Protein AF-A0A182ERI8-F1 (afdb_monomer_lite)

Structure (mmCIF, N/CA/C/O backbone):
data_AF-A0A182ERI8-F1
#
_entry.id   AF-A0A182ERI8-F1
#
loop_
_atom_site.group_PDB
_atom_site.id
_atom_site.type_symbol
_atom_site.label_atom_id
_atom_site.label_alt_id
_atom_site.label_comp_id
_atom_site.label_asym_id
_atom_site.label_entity_id
_atom_site.label_seq_id
_atom_site.pdbx_PDB_ins_code
_atom_site.Cartn_x
_atom_site.Cartn_y
_atom_site.Cartn_z
_atom_site.occupancy
_atom_site.B_iso_or_equiv
_atom_site.auth_seq_id
_atom_site.auth_comp_id
_atom_site.auth_asym_id
_atom_site.auth_atom_id
_atom_site.pdbx_PDB_model_num
ATOM 1 N N . MET A 1 1 ? 20.200 0.767 -5.125 1.00 88.88 1 MET A N 1
ATOM 2 C CA . MET A 1 1 ? 19.623 2.009 -5.691 1.00 88.88 1 MET A CA 1
ATOM 3 C C . MET A 1 1 ? 20.243 2.332 -7.051 1.00 88.88 1 MET A C 1
ATOM 5 O O . MET A 1 1 ? 19.508 2.362 -8.030 1.00 88.88 1 MET A O 1
ATOM 9 N N . ASP A 1 2 ? 21.574 2.485 -7.133 1.00 92.12 2 ASP A N 1
ATOM 10 C CA . ASP A 1 2 ? 22.299 2.801 -8.382 1.00 92.12 2 ASP A CA 1
ATOM 11 C C . ASP A 1 2 ? 21.991 1.846 -9.555 1.00 92.12 2 ASP A C 1
ATOM 13 O O . ASP A 1 2 ? 21.685 2.297 -10.659 1.00 92.12 2 ASP A O 1
ATOM 17 N N . GLU A 1 3 ? 22.000 0.535 -9.300 1.00 94.50 3 GLU A N 1
ATOM 18 C CA . GLU A 1 3 ? 21.745 -0.505 -10.308 1.00 94.50 3 GLU A CA 1
ATOM 19 C C . GLU A 1 3 ? 20.349 -0.398 -10.947 1.00 94.50 3 GLU A C 1
ATOM 21 O O . GLU A 1 3 ? 20.200 -0.452 -12.173 1.00 94.50 3 GLU A O 1
ATOM 26 N N . HIS A 1 4 ? 19.306 -0.202 -10.135 1.00 95.62 4 HIS A N 1
ATOM 27 C CA . HIS A 1 4 ? 17.939 -0.076 -10.644 1.00 95.62 4 HIS A CA 1
ATOM 28 C C . HIS A 1 4 ? 17.743 1.232 -11.408 1.00 95.62 4 HIS A C 1
ATOM 30 O O . HIS A 1 4 ? 17.106 1.224 -12.461 1.00 95.62 4 HIS A O 1
ATOM 36 N N . LEU A 1 5 ? 18.361 2.330 -10.960 1.00 96.25 5 LEU A N 1
ATOM 37 C CA . LEU A 1 5 ? 18.382 3.571 -11.734 1.00 96.25 5 LEU A CA 1
ATOM 38 C C . LEU A 1 5 ? 19.096 3.374 -13.077 1.00 96.25 5 LEU A C 1
ATOM 40 O O . LEU A 1 5 ? 18.572 3.815 -14.096 1.00 96.25 5 LEU A O 1
ATOM 44 N N . GLN A 1 6 ? 20.220 2.647 -13.129 1.00 96.75 6 GLN A N 1
ATOM 45 C CA . GLN A 1 6 ? 20.885 2.326 -14.401 1.00 96.75 6 GLN A CA 1
ATOM 46 C C . GLN A 1 6 ? 19.990 1.519 -15.333 1.00 96.75 6 GLN A C 1
ATOM 48 O O . GLN A 1 6 ? 19.931 1.777 -16.534 1.00 96.75 6 GLN A O 1
ATOM 53 N N . THR A 1 7 ? 19.288 0.536 -14.774 1.00 97.44 7 THR A N 1
ATOM 54 C CA . THR A 1 7 ? 18.362 -0.308 -15.525 1.00 97.44 7 THR A CA 1
ATOM 55 C C . THR A 1 7 ? 17.242 0.537 -16.129 1.00 97.44 7 THR A C 1
ATOM 57 O O . THR A 1 7 ? 16.958 0.422 -17.322 1.00 97.44 7 THR A O 1
ATOM 60 N N . ILE A 1 8 ? 16.656 1.448 -15.346 1.00 97.56 8 ILE A N 1
ATOM 61 C CA . ILE A 1 8 ? 15.628 2.385 -15.812 1.00 97.56 8 ILE A CA 1
ATOM 62 C C . ILE A 1 8 ? 16.185 3.315 -16.898 1.00 97.56 8 ILE A C 1
ATOM 64 O O . ILE A 1 8 ? 15.540 3.478 -17.933 1.00 97.56 8 ILE A O 1
ATOM 68 N N . ILE A 1 9 ? 17.389 3.872 -16.726 1.00 97.50 9 ILE A N 1
ATOM 69 C CA . ILE A 1 9 ? 18.066 4.719 -17.726 1.00 97.50 9 ILE A CA 1
ATOM 70 C C . ILE A 1 9 ? 18.223 3.965 -19.053 1.00 97.50 9 ILE A C 1
ATOM 72 O O . ILE A 1 9 ? 17.818 4.460 -20.104 1.00 97.50 9 ILE A O 1
ATOM 76 N N . ASN A 1 10 ? 18.748 2.740 -19.011 1.00 97.00 10 ASN A N 1
ATOM 77 C CA . ASN A 1 10 ? 18.981 1.933 -20.209 1.00 97.00 10 ASN A CA 1
ATOM 78 C C . ASN A 1 10 ? 17.673 1.603 -20.943 1.00 97.00 10 ASN A C 1
ATOM 80 O O . ASN A 1 10 ? 17.611 1.683 -22.168 1.00 97.00 10 ASN A O 1
ATOM 84 N N . LEU A 1 11 ? 16.616 1.257 -20.202 1.00 96.38 11 LEU A N 1
ATOM 85 C CA . LEU A 1 11 ? 15.315 0.906 -20.777 1.00 96.38 11 LEU A CA 1
ATOM 86 C C . LEU A 1 11 ? 14.527 2.126 -21.283 1.00 96.38 11 LEU A C 1
ATOM 88 O O . LEU A 1 11 ? 13.685 1.984 -22.169 1.00 96.38 11 LEU A O 1
ATOM 92 N N . SER A 1 12 ? 14.777 3.317 -20.733 1.00 96.50 12 SER A N 1
ATOM 93 C CA . SER A 1 12 ? 14.048 4.547 -21.072 1.00 96.50 12 SER A CA 1
ATOM 94 C C . SER A 1 12 ? 14.672 5.361 -22.205 1.00 96.50 12 SER A C 1
ATOM 96 O O . SER A 1 12 ? 13.942 6.083 -22.886 1.00 96.50 12 SER A O 1
ATOM 98 N N . ALA A 1 13 ? 15.974 5.198 -22.468 1.00 92.19 13 ALA A N 1
ATOM 99 C CA . ALA A 1 13 ? 16.760 6.036 -23.380 1.00 92.19 13 ALA A CA 1
ATOM 100 C C . ALA A 1 13 ? 16.142 6.246 -24.774 1.00 92.19 13 ALA A C 1
ATOM 102 O O . ALA A 1 13 ? 16.226 7.338 -25.331 1.00 92.19 13 ALA A O 1
ATOM 103 N N . ALA A 1 14 ? 15.503 5.219 -25.339 1.00 89.69 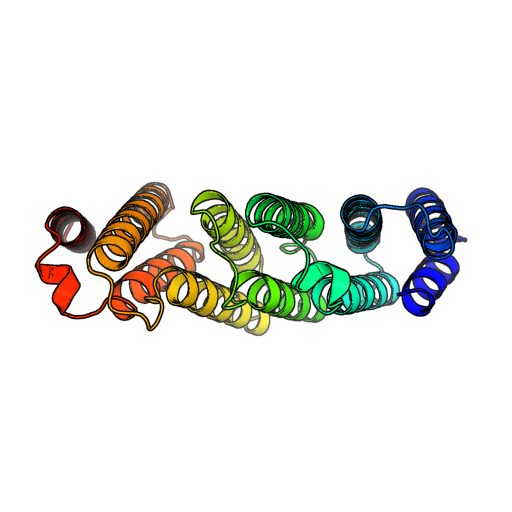14 ALA A N 1
ATOM 104 C CA . ALA A 1 14 ? 14.972 5.282 -26.699 1.00 89.69 14 ALA A CA 1
ATOM 105 C C . ALA A 1 14 ? 13.592 5.954 -26.806 1.00 89.69 14 ALA A C 1
ATOM 107 O O . ALA A 1 14 ? 13.262 6.508 -27.853 1.00 89.69 14 ALA A O 1
ATOM 108 N N . LYS A 1 15 ? 12.754 5.870 -25.761 1.00 93.75 15 LYS A N 1
ATOM 109 C CA . LYS A 1 15 ? 11.311 6.164 -25.879 1.00 93.75 15 LYS A CA 1
ATOM 110 C C . LYS A 1 15 ? 10.750 7.068 -24.785 1.00 93.75 15 LYS A C 1
ATOM 112 O O . LYS A 1 15 ? 9.781 7.777 -25.035 1.00 93.75 15 LYS A O 1
ATOM 117 N N . PHE A 1 16 ? 11.346 7.079 -23.599 1.00 96.19 16 PHE A N 1
ATOM 118 C CA . PHE A 1 16 ? 10.798 7.750 -22.423 1.00 96.19 16 PHE A CA 1
ATOM 119 C C . PHE A 1 16 ? 11.776 8.829 -21.947 1.00 96.19 16 PHE A C 1
ATOM 121 O O . PHE A 1 16 ? 12.495 8.638 -20.970 1.00 96.19 16 PHE A O 1
ATOM 128 N N . ARG A 1 17 ? 11.838 9.956 -22.674 1.00 95.75 17 ARG A N 1
ATOM 129 C CA . ARG A 1 17 ? 12.831 11.023 -22.435 1.00 95.75 17 ARG A CA 1
ATOM 130 C C . ARG A 1 17 ? 12.753 11.615 -21.028 1.00 95.75 17 ARG A C 1
ATOM 132 O O . ARG A 1 17 ? 13.796 11.788 -20.404 1.00 95.75 17 ARG A O 1
ATOM 139 N N . ASP A 1 18 ? 11.548 11.869 -20.526 1.00 97.31 18 ASP A N 1
ATOM 140 C CA . ASP A 1 18 ? 11.359 12.465 -19.197 1.00 97.31 18 ASP A CA 1
ATOM 141 C C . ASP A 1 18 ? 11.814 11.505 -18.094 1.00 97.31 18 ASP A C 1
ATOM 143 O O . ASP A 1 18 ? 12.564 11.890 -17.198 1.00 97.31 18 ASP A O 1
ATOM 147 N N . LEU A 1 19 ? 11.457 10.221 -18.217 1.00 98.00 19 LEU A N 1
ATOM 148 C CA . LEU A 1 19 ? 11.928 9.174 -17.310 1.00 98.00 19 LEU A CA 1
ATOM 149 C C . LEU A 1 19 ? 13.452 9.020 -17.367 1.00 98.00 19 LEU A C 1
ATOM 151 O O . LEU A 1 19 ? 14.096 8.922 -16.325 1.00 98.00 19 LEU A O 1
ATOM 155 N N . TYR A 1 20 ? 14.030 9.022 -18.569 1.00 98.00 20 TYR A N 1
ATOM 156 C CA . TYR A 1 20 ? 15.477 8.950 -18.758 1.00 98.00 20 TYR A CA 1
ATOM 157 C C . TYR A 1 20 ? 16.184 10.108 -18.048 1.00 98.00 20 TYR A C 1
ATOM 159 O O . TYR A 1 20 ? 17.123 9.883 -17.282 1.00 98.00 20 TYR A O 1
ATOM 167 N N . ALA A 1 21 ? 15.717 11.341 -18.265 1.00 97.69 21 ALA A N 1
ATOM 168 C CA . ALA A 1 21 ? 16.289 12.533 -17.653 1.00 97.69 21 ALA A CA 1
ATOM 169 C C . ALA A 1 21 ? 16.166 12.497 -16.121 1.00 97.69 21 ALA A C 1
ATOM 171 O O . ALA A 1 21 ? 17.154 12.734 -15.422 1.00 97.69 21 ALA A O 1
ATOM 172 N N . ALA A 1 22 ? 14.991 12.131 -15.600 1.00 97.56 22 ALA A N 1
ATOM 173 C CA . ALA A 1 22 ? 14.747 12.015 -14.166 1.00 97.56 22 ALA A CA 1
ATOM 174 C C . ALA A 1 22 ? 15.633 10.942 -13.514 1.00 97.56 22 ALA A C 1
ATOM 176 O O . ALA A 1 22 ? 16.276 11.206 -12.496 1.00 97.56 22 ALA A O 1
ATOM 177 N N . ALA A 1 23 ? 15.722 9.749 -14.110 1.00 97.44 23 ALA A N 1
ATOM 178 C CA . ALA A 1 23 ? 16.525 8.651 -13.577 1.00 97.44 23 ALA A CA 1
ATOM 179 C C . ALA A 1 23 ? 18.026 8.970 -13.623 1.00 97.44 23 ALA A C 1
ATOM 181 O O . ALA A 1 23 ? 18.736 8.712 -12.650 1.00 97.44 23 ALA A O 1
ATOM 182 N N . LYS A 1 24 ? 18.502 9.593 -14.710 1.00 96.38 24 LYS A N 1
ATOM 183 C CA . LYS A 1 24 ? 19.896 10.035 -14.840 1.00 96.38 24 LYS A CA 1
ATOM 184 C C . LYS A 1 24 ? 20.254 11.089 -13.794 1.00 96.38 24 LYS A C 1
ATOM 186 O O . LYS A 1 24 ? 21.231 10.906 -13.076 1.00 96.38 24 LYS A O 1
ATOM 191 N N . SER A 1 25 ? 19.433 12.130 -13.653 1.00 95.44 25 SER A N 1
ATOM 192 C CA . SER A 1 25 ? 19.644 13.180 -12.651 1.00 95.44 25 SER A CA 1
ATOM 193 C C . SER A 1 25 ? 19.634 12.616 -11.226 1.00 95.44 25 SER A C 1
ATOM 195 O O . SER A 1 25 ? 20.525 12.918 -10.436 1.00 95.44 25 SER A O 1
ATOM 197 N N . THR A 1 26 ? 18.687 11.728 -10.912 1.00 95.25 26 THR A N 1
ATOM 198 C CA . THR A 1 26 ? 18.601 11.077 -9.593 1.00 95.25 26 THR A CA 1
ATOM 199 C C . THR A 1 26 ? 19.840 10.227 -9.302 1.00 95.25 26 THR A C 1
ATOM 201 O O . THR A 1 26 ? 20.371 10.253 -8.194 1.00 95.25 26 THR A O 1
ATOM 204 N N . ARG A 1 27 ? 20.351 9.505 -10.305 1.00 94.38 27 ARG A N 1
ATOM 205 C CA . ARG A 1 27 ? 21.574 8.703 -10.179 1.00 94.38 27 ARG A CA 1
ATOM 206 C C . ARG A 1 27 ? 22.821 9.567 -9.983 1.00 94.38 27 ARG A C 1
ATOM 208 O O . ARG A 1 27 ? 23.664 9.228 -9.165 1.00 94.38 27 ARG A O 1
ATOM 215 N N . GLU A 1 28 ? 22.939 10.687 -10.691 1.00 91.94 28 GLU A N 1
ATOM 216 C CA . GLU A 1 28 ? 24.038 11.645 -10.490 1.00 91.94 28 GLU A CA 1
ATOM 217 C C . GLU A 1 28 ? 24.021 12.223 -9.065 1.00 91.94 28 GLU A C 1
ATOM 219 O O . GLU A 1 28 ? 25.072 12.371 -8.440 1.00 91.94 28 GLU A O 1
ATOM 224 N N . MET A 1 29 ? 22.826 12.463 -8.516 1.00 90.00 29 MET A N 1
ATOM 225 C CA . MET A 1 29 ? 22.634 12.937 -7.144 1.00 90.00 29 MET A CA 1
ATOM 226 C C . MET A 1 29 ? 23.027 11.907 -6.076 1.00 90.00 29 MET A C 1
ATOM 228 O O . MET A 1 29 ? 23.451 12.320 -4.999 1.00 90.00 29 MET A O 1
ATOM 232 N N . LEU A 1 30 ? 22.966 10.598 -6.356 1.00 85.94 30 LEU A N 1
ATOM 233 C CA . LEU A 1 30 ? 23.413 9.566 -5.405 1.00 85.94 30 LEU A CA 1
ATOM 234 C C . LEU A 1 30 ? 24.888 9.689 -5.026 1.00 85.94 30 LEU A C 1
ATOM 236 O O . LEU A 1 30 ? 25.267 9.316 -3.919 1.00 85.94 30 LEU A O 1
ATOM 240 N N . ASN A 1 31 ? 25.708 10.220 -5.932 1.00 77.81 31 ASN A N 1
ATOM 241 C CA . ASN A 1 31 ? 27.142 10.389 -5.715 1.00 77.81 31 ASN A CA 1
ATOM 242 C C . ASN A 1 31 ? 27.482 11.712 -5.007 1.00 77.81 31 ASN A C 1
ATOM 244 O O . ASN A 1 31 ? 28.653 11.987 -4.748 1.00 77.81 31 ASN A O 1
ATOM 248 N N . ASN A 1 32 ? 26.484 12.551 -4.713 1.00 82.50 32 ASN A N 1
ATOM 249 C CA . ASN A 1 32 ? 26.682 13.839 -4.066 1.00 82.50 32 ASN A CA 1
ATOM 250 C C . ASN A 1 32 ? 26.446 13.734 -2.552 1.00 82.50 32 ASN A C 1
ATOM 252 O O . ASN A 1 32 ? 25.312 13.627 -2.095 1.00 82.50 32 ASN A O 1
ATOM 256 N N . ASN A 1 33 ? 27.516 13.850 -1.762 1.00 73.12 33 ASN A N 1
ATOM 257 C CA . ASN A 1 33 ? 27.456 13.746 -0.298 1.00 73.12 33 ASN A CA 1
ATOM 258 C C . ASN A 1 33 ? 26.685 14.889 0.394 1.00 73.12 33 ASN A C 1
ATOM 260 O O . ASN A 1 33 ? 26.397 14.783 1.582 1.00 73.12 33 ASN A O 1
ATOM 264 N N . ASN A 1 34 ? 26.348 15.969 -0.320 1.00 78.56 34 ASN A N 1
ATOM 265 C CA . ASN A 1 34 ? 25.661 17.135 0.247 1.00 78.56 34 ASN A CA 1
ATOM 266 C C . ASN A 1 34 ? 24.129 17.074 0.124 1.00 78.56 34 ASN A C 1
ATOM 268 O O . ASN A 1 34 ? 23.448 18.024 0.509 1.00 78.56 34 ASN A O 1
ATOM 272 N N . ILE A 1 35 ? 23.567 16.003 -0.447 1.00 82.56 35 ILE A N 1
ATOM 273 C CA . ILE A 1 35 ? 22.118 15.887 -0.629 1.00 82.56 35 ILE A CA 1
ATOM 274 C C . ILE A 1 35 ? 21.423 15.386 0.641 1.00 82.56 35 ILE A C 1
ATOM 276 O O . ILE A 1 35 ? 21.866 14.432 1.282 1.00 82.56 35 ILE A O 1
ATOM 280 N N . THR A 1 36 ? 20.290 16.000 0.989 1.00 83.62 36 THR A N 1
ATOM 281 C CA . THR A 1 36 ? 19.441 15.480 2.066 1.00 83.62 36 THR A CA 1
ATOM 282 C C . THR A 1 36 ? 18.715 14.214 1.608 1.00 83.62 36 THR A C 1
ATOM 284 O O . THR A 1 36 ? 18.300 14.099 0.452 1.00 83.62 36 THR A O 1
ATOM 287 N N . MET A 1 37 ? 18.522 13.258 2.521 1.00 80.31 37 MET A N 1
ATOM 288 C CA . MET A 1 37 ? 17.845 11.994 2.194 1.00 80.31 37 MET A CA 1
ATOM 289 C C . MET A 1 37 ? 16.396 12.204 1.735 1.00 80.31 37 MET A C 1
ATOM 291 O O . MET A 1 37 ? 15.940 11.497 0.843 1.00 80.31 37 MET A O 1
ATOM 295 N N . ILE A 1 38 ? 15.700 13.212 2.267 1.00 82.81 38 ILE A N 1
ATOM 296 C CA . ILE A 1 38 ? 14.338 13.578 1.839 1.00 82.81 38 ILE A CA 1
ATOM 297 C C . ILE A 1 38 ? 14.332 14.014 0.373 1.00 82.81 38 ILE A C 1
ATOM 299 O O . ILE A 1 38 ? 13.532 13.517 -0.413 1.00 82.81 38 ILE A O 1
ATOM 303 N N . THR A 1 39 ? 15.285 14.862 -0.028 1.00 88.12 39 THR A N 1
ATOM 304 C CA . THR A 1 39 ? 15.403 15.295 -1.430 1.00 88.12 39 THR A CA 1
ATOM 305 C C . THR A 1 39 ? 15.668 14.105 -2.347 1.00 88.12 39 THR A C 1
ATOM 307 O O . THR A 1 39 ? 15.082 14.006 -3.423 1.00 88.12 39 THR A O 1
ATOM 310 N N . LEU A 1 40 ? 16.547 13.187 -1.936 1.00 87.81 40 LEU A N 1
ATOM 311 C CA . LEU A 1 40 ? 16.819 11.975 -2.704 1.00 87.81 40 LEU A CA 1
ATOM 312 C C . LEU A 1 40 ? 15.571 11.086 -2.812 1.00 87.81 40 LEU A C 1
ATOM 314 O O . LEU A 1 40 ? 15.282 10.570 -3.891 1.00 87.81 40 LEU A O 1
ATOM 318 N N . CYS A 1 41 ? 14.814 10.947 -1.724 1.00 89.00 41 CYS A N 1
ATOM 319 C CA . CYS A 1 41 ? 13.558 10.212 -1.711 1.00 89.00 41 CYS A CA 1
ATOM 320 C C . CYS A 1 41 ? 12.552 10.798 -2.705 1.00 89.00 41 CYS A C 1
ATOM 322 O O . CYS A 1 41 ? 12.05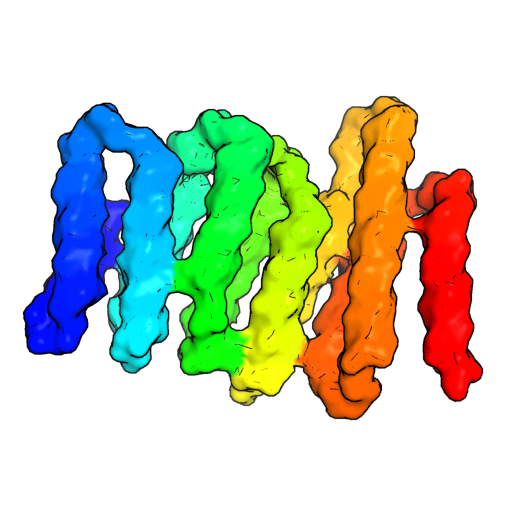3 10.061 -3.552 1.00 89.00 41 CYS A O 1
ATOM 324 N N . ASP A 1 42 ? 12.312 12.109 -2.675 1.00 91.31 42 ASP A N 1
ATOM 325 C CA . ASP A 1 42 ? 11.391 12.770 -3.606 1.00 91.31 42 ASP A CA 1
ATOM 326 C C . ASP A 1 42 ? 11.788 12.533 -5.070 1.00 91.31 42 ASP A C 1
ATOM 328 O O . ASP A 1 42 ? 10.939 12.285 -5.929 1.00 91.31 42 ASP A O 1
ATOM 332 N N . LYS A 1 43 ? 13.093 12.541 -5.371 1.00 94.25 43 LYS A N 1
ATOM 333 C CA . LYS A 1 43 ? 13.604 12.229 -6.713 1.00 94.25 43 LYS A CA 1
ATOM 334 C C . LYS A 1 43 ? 13.362 10.770 -7.100 1.00 94.25 43 LYS A C 1
ATOM 336 O O . LYS A 1 43 ? 12.881 10.508 -8.202 1.00 94.25 43 LYS A O 1
ATOM 341 N N . CYS A 1 44 ? 13.626 9.825 -6.199 1.00 95.25 44 CYS A N 1
ATOM 342 C CA . CYS A 1 44 ? 13.343 8.407 -6.425 1.00 95.25 44 CYS A CA 1
ATOM 343 C C . CYS A 1 44 ? 11.841 8.136 -6.611 1.00 95.25 44 CYS A C 1
ATOM 345 O O . CYS A 1 44 ? 11.462 7.385 -7.509 1.00 95.25 44 CYS A O 1
ATOM 347 N N . LEU A 1 45 ? 10.984 8.779 -5.817 1.00 95.88 45 LEU A N 1
ATOM 348 C CA . LEU A 1 45 ? 9.528 8.684 -5.919 1.00 95.88 45 LEU A CA 1
ATOM 349 C C . LEU A 1 45 ? 8.999 9.288 -7.228 1.00 95.88 45 LEU A C 1
ATOM 351 O O . LEU A 1 45 ? 8.120 8.711 -7.869 1.00 95.88 45 LEU A O 1
ATOM 355 N N . HIS A 1 46 ? 9.597 10.382 -7.702 1.00 97.31 46 HIS A N 1
ATOM 356 C CA . HIS A 1 46 ? 9.285 10.930 -9.019 1.00 97.31 46 HIS A CA 1
ATOM 357 C C . HIS A 1 46 ? 9.668 9.965 -10.158 1.00 97.31 46 HIS A C 1
ATOM 359 O O . HIS A 1 46 ? 8.881 9.743 -11.082 1.00 97.31 46 HIS A O 1
ATOM 365 N N . VAL A 1 47 ? 10.846 9.331 -10.078 1.00 97.88 47 VAL A N 1
ATOM 366 C CA . VAL A 1 47 ? 11.266 8.289 -11.035 1.00 97.88 47 VAL A CA 1
ATOM 367 C C . VAL A 1 47 ? 10.304 7.101 -11.010 1.00 97.88 47 VAL A C 1
ATOM 369 O O . VAL A 1 47 ? 9.945 6.587 -12.072 1.00 97.88 47 VAL A O 1
ATOM 372 N N . LEU A 1 48 ? 9.859 6.678 -9.824 1.00 97.75 48 LEU A N 1
ATOM 373 C CA . LEU A 1 48 ? 8.844 5.639 -9.667 1.00 97.75 48 LEU A CA 1
ATOM 374 C C . LEU A 1 48 ? 7.552 6.029 -10.394 1.00 97.75 48 LEU A C 1
ATOM 376 O O . LEU A 1 48 ? 7.092 5.270 -11.244 1.00 97.75 48 LEU A O 1
ATOM 380 N N . GLN A 1 49 ? 7.010 7.219 -10.132 1.00 97.12 49 GLN A N 1
ATOM 381 C CA . GLN A 1 49 ? 5.764 7.689 -10.741 1.00 97.12 49 GLN A CA 1
ATOM 382 C C . GLN A 1 49 ? 5.827 7.671 -12.279 1.00 97.12 49 GLN A C 1
ATOM 384 O O . GLN A 1 49 ? 4.942 7.112 -12.934 1.00 97.12 49 GLN A O 1
ATOM 389 N N . LEU A 1 50 ? 6.901 8.214 -12.864 1.00 97.75 50 LEU A N 1
ATOM 390 C CA . LEU A 1 50 ? 7.124 8.194 -14.316 1.00 97.75 50 LEU A CA 1
ATOM 391 C C . LEU A 1 50 ? 7.298 6.767 -14.855 1.00 97.75 50 LEU A C 1
ATOM 393 O O . LEU A 1 50 ? 6.815 6.433 -15.937 1.00 97.75 50 LEU A O 1
ATOM 397 N N . SER A 1 51 ? 7.967 5.897 -14.099 1.00 97.56 51 SER A N 1
ATOM 398 C CA . SER A 1 51 ? 8.160 4.498 -14.484 1.00 97.56 51 SER A CA 1
ATOM 399 C C . SER A 1 51 ? 6.832 3.758 -14.581 1.00 97.56 51 SER A C 1
ATOM 401 O O . SER A 1 51 ? 6.586 3.077 -15.574 1.00 97.56 51 SER A O 1
ATOM 403 N N . LEU A 1 52 ? 5.941 3.938 -13.603 1.00 96.25 52 LEU A N 1
ATOM 404 C CA . LEU A 1 52 ? 4.631 3.289 -13.579 1.00 96.25 52 LEU A CA 1
ATOM 405 C C . LEU A 1 52 ? 3.734 3.717 -14.757 1.00 96.25 52 LEU A C 1
ATOM 407 O O . LEU A 1 52 ? 2.948 2.905 -15.251 1.00 96.25 52 LEU A O 1
ATOM 411 N N . GLN A 1 53 ? 3.913 4.936 -15.278 1.00 95.12 53 GLN A N 1
ATOM 412 C CA . GLN A 1 53 ? 3.234 5.427 -16.487 1.00 95.12 53 GLN A CA 1
ATOM 413 C C . GLN A 1 53 ? 3.677 4.710 -17.770 1.00 95.12 53 GLN A C 1
ATOM 415 O O . GLN A 1 53 ? 2.921 4.658 -18.742 1.00 95.12 53 GLN A O 1
ATOM 420 N N . CYS A 1 54 ? 4.880 4.127 -17.800 1.00 90.56 54 CYS A N 1
ATOM 421 C CA . CYS A 1 54 ? 5.492 3.644 -19.039 1.00 90.56 54 CYS A CA 1
ATOM 422 C C . CYS A 1 54 ? 4.846 2.377 -19.630 1.00 90.56 54 CYS A C 1
ATOM 424 O O . CYS A 1 54 ? 5.271 1.934 -20.698 1.00 90.56 54 CYS A O 1
ATOM 426 N N . LYS A 1 55 ? 3.841 1.767 -18.977 1.00 87.81 55 LYS A N 1
ATOM 427 C CA . LYS A 1 55 ? 3.206 0.484 -19.373 1.00 87.81 55 LYS A CA 1
ATOM 428 C C . LYS A 1 55 ? 4.227 -0.594 -19.792 1.00 87.81 55 LYS A C 1
ATOM 430 O O . LYS A 1 55 ? 3.925 -1.484 -20.587 1.00 87.81 55 LYS A O 1
ATOM 435 N N . HIS A 1 56 ? 5.447 -0.521 -19.256 1.00 93.56 56 HIS A N 1
ATOM 436 C CA . HIS A 1 56 ? 6.581 -1.332 -19.676 1.00 93.56 56 HIS A CA 1
ATOM 437 C C . HIS A 1 56 ? 7.052 -2.175 -18.499 1.00 93.56 56 HIS A C 1
ATOM 439 O O . HIS A 1 56 ? 7.689 -1.688 -17.569 1.00 93.56 56 HIS A O 1
ATOM 445 N N . GLN A 1 57 ? 6.771 -3.474 -18.557 1.00 92.75 57 GLN A N 1
ATOM 446 C CA . GLN A 1 57 ? 6.898 -4.371 -17.408 1.00 92.75 57 GLN A CA 1
ATOM 447 C C . GLN A 1 57 ? 8.286 -4.360 -16.753 1.00 92.75 57 GLN A C 1
ATOM 449 O O . GLN A 1 57 ? 8.367 -4.295 -15.532 1.00 92.75 57 GLN A O 1
ATOM 454 N N . LYS A 1 58 ? 9.375 -4.360 -17.535 1.00 95.19 58 LYS A N 1
ATOM 455 C CA . LYS A 1 58 ? 10.738 -4.316 -16.969 1.00 95.19 58 LYS A CA 1
ATOM 456 C C . LYS A 1 58 ? 11.069 -2.976 -16.298 1.00 95.19 58 LYS A C 1
ATOM 458 O O . LYS A 1 58 ? 11.850 -2.961 -15.357 1.00 95.19 58 LYS A O 1
ATOM 463 N N . ILE A 1 59 ? 10.472 -1.875 -16.769 1.00 96.75 59 ILE A N 1
ATOM 464 C CA . ILE A 1 59 ? 10.657 -0.546 -16.164 1.00 96.75 59 ILE A CA 1
ATOM 465 C C . ILE A 1 59 ? 9.895 -0.504 -14.840 1.00 96.75 59 ILE A C 1
ATOM 467 O O . ILE A 1 59 ? 10.481 -0.174 -13.816 1.00 96.75 59 ILE A O 1
ATOM 471 N N . ASN A 1 60 ? 8.629 -0.930 -14.839 1.00 96.19 60 ASN A N 1
ATOM 472 C CA . ASN A 1 60 ? 7.818 -0.994 -13.624 1.00 96.19 60 ASN A CA 1
ATOM 473 C C . ASN A 1 60 ? 8.467 -1.900 -12.567 1.00 96.19 60 ASN A C 1
ATOM 475 O O . ASN A 1 60 ? 8.518 -1.531 -11.402 1.00 96.19 60 ASN A O 1
ATOM 479 N N . GLN A 1 61 ? 9.006 -3.052 -12.975 1.00 96.38 61 GLN A N 1
ATOM 480 C CA . GLN A 1 61 ? 9.725 -3.964 -12.087 1.00 96.38 61 GLN A CA 1
ATOM 481 C C . GLN A 1 61 ? 10.940 -3.283 -11.439 1.00 96.38 61 GLN A C 1
ATOM 483 O O . GLN A 1 61 ? 11.014 -3.236 -10.215 1.00 96.38 61 GLN A O 1
ATOM 488 N N . ALA A 1 62 ? 11.831 -2.690 -12.242 1.00 97.50 62 ALA A N 1
ATOM 489 C CA . ALA A 1 62 ? 13.008 -1.989 -11.730 1.00 97.50 62 ALA A CA 1
ATOM 490 C C . ALA A 1 62 ? 12.639 -0.801 -10.822 1.00 97.50 62 ALA A C 1
ATOM 492 O O . ALA A 1 62 ? 13.347 -0.514 -9.861 1.00 97.50 62 ALA A O 1
ATOM 493 N N . ALA A 1 63 ? 11.521 -0.126 -11.094 1.00 97.25 63 ALA A N 1
ATOM 494 C CA . ALA A 1 63 ? 11.029 0.972 -10.269 1.00 97.25 63 ALA A CA 1
ATOM 495 C C . ALA A 1 63 ? 10.477 0.504 -8.914 1.00 97.25 63 ALA A C 1
ATOM 497 O O . ALA A 1 63 ? 10.717 1.152 -7.899 1.00 97.25 63 ALA A O 1
ATOM 498 N N . VAL A 1 64 ? 9.785 -0.637 -8.869 1.00 97.06 64 VAL A N 1
ATOM 499 C CA . VAL A 1 64 ? 9.350 -1.237 -7.597 1.00 97.06 64 VAL A CA 1
ATOM 500 C C . VAL A 1 64 ? 10.544 -1.756 -6.796 1.00 97.06 64 VAL A C 1
ATOM 502 O O . VAL A 1 64 ? 10.569 -1.595 -5.580 1.00 97.06 64 VAL A O 1
ATOM 505 N N . ASP A 1 65 ? 11.558 -2.316 -7.459 1.00 97.44 65 ASP A N 1
ATOM 506 C CA . ASP A 1 65 ? 12.798 -2.738 -6.796 1.00 97.44 65 ASP A CA 1
ATOM 507 C C . ASP A 1 65 ? 13.557 -1.521 -6.226 1.00 97.44 65 ASP A C 1
ATOM 509 O O . ASP A 1 65 ? 14.050 -1.548 -5.098 1.00 97.44 65 ASP A O 1
ATOM 513 N N . LEU A 1 66 ? 13.569 -0.401 -6.961 1.00 96.12 66 LEU A N 1
ATOM 514 C CA . LEU A 1 66 ? 14.073 0.885 -6.474 1.00 96.12 66 LEU A CA 1
ATOM 515 C C . LEU A 1 66 ? 13.318 1.362 -5.221 1.00 96.12 66 LEU A C 1
ATOM 517 O O . LEU A 1 66 ? 13.967 1.738 -4.245 1.00 96.12 66 LEU A O 1
ATOM 521 N N . LEU A 1 67 ? 11.980 1.325 -5.236 1.00 95.44 67 LEU A N 1
ATOM 522 C CA . LEU A 1 67 ? 11.146 1.695 -4.088 1.00 95.44 67 LEU A CA 1
ATOM 523 C C . LEU A 1 67 ? 11.425 0.801 -2.875 1.00 95.44 67 LEU A C 1
ATOM 525 O O . LEU A 1 67 ? 11.557 1.303 -1.764 1.00 95.44 67 LEU A O 1
ATOM 529 N N . GLN A 1 68 ? 11.560 -0.510 -3.079 1.00 95.06 68 GLN A N 1
ATOM 530 C CA . GLN A 1 68 ? 11.865 -1.449 -2.002 1.00 95.06 68 GLN A CA 1
ATOM 531 C C . GLN A 1 68 ? 13.201 -1.128 -1.326 1.00 95.06 68 GLN A C 1
ATOM 533 O O . GLN A 1 68 ? 13.280 -1.120 -0.101 1.00 95.06 68 GLN A O 1
ATOM 538 N N . ILE A 1 69 ? 14.246 -0.835 -2.108 1.00 93.06 69 ILE A N 1
ATOM 539 C CA . ILE A 1 69 ? 15.539 -0.425 -1.545 1.00 93.06 69 ILE A CA 1
ATOM 540 C C . ILE A 1 69 ? 15.409 0.898 -0.789 1.00 93.06 69 ILE A C 1
ATOM 542 O O . ILE A 1 69 ? 16.012 1.042 0.267 1.00 93.06 69 ILE A O 1
ATOM 546 N N . LEU A 1 70 ? 14.640 1.852 -1.319 1.00 89.94 70 LEU A N 1
ATOM 547 C CA . LEU A 1 70 ? 14.429 3.149 -0.679 1.00 89.94 70 LEU A CA 1
ATOM 548 C C . LEU A 1 70 ? 13.749 3.005 0.689 1.00 89.94 70 LEU A C 1
ATOM 550 O O . LEU A 1 70 ? 14.237 3.568 1.662 1.00 89.94 70 LEU A O 1
ATOM 554 N N . ILE A 1 71 ? 12.671 2.219 0.769 1.00 87.50 71 ILE A N 1
ATOM 555 C CA . ILE A 1 71 ? 11.923 1.983 2.015 1.00 87.50 71 ILE A CA 1
ATOM 556 C C . ILE A 1 71 ? 12.777 1.233 3.045 1.00 87.50 71 ILE A C 1
ATOM 558 O O . ILE A 1 71 ? 12.631 1.465 4.235 1.00 87.50 71 ILE A O 1
ATOM 562 N N . ARG A 1 72 ? 13.691 0.359 2.611 1.00 87.62 72 ARG A N 1
ATOM 563 C CA . ARG A 1 72 ? 14.557 -0.428 3.508 1.00 87.62 72 ARG A CA 1
ATOM 564 C C . ARG A 1 72 ? 15.880 0.244 3.859 1.00 87.62 72 ARG A C 1
ATOM 566 O O . ARG A 1 72 ? 16.688 -0.343 4.573 1.00 87.62 72 ARG A O 1
ATOM 573 N N . ASP A 1 73 ? 16.147 1.436 3.337 1.00 83.81 73 ASP A N 1
ATOM 574 C CA . ASP A 1 73 ? 17.376 2.151 3.656 1.00 83.81 73 ASP A CA 1
ATOM 575 C C . ASP A 1 73 ? 17.294 2.686 5.095 1.00 83.81 73 ASP A C 1
ATOM 577 O O . ASP A 1 73 ? 16.489 3.558 5.407 1.00 83.81 73 ASP A O 1
ATOM 581 N N . GLU A 1 74 ? 18.136 2.192 6.004 1.00 71.00 74 GLU A N 1
ATOM 582 C CA . GLU A 1 74 ? 18.115 2.615 7.414 1.00 71.00 74 GLU A CA 1
ATOM 583 C C . GLU A 1 74 ? 18.345 4.123 7.598 1.00 71.00 74 GLU A C 1
ATOM 585 O O . GLU A 1 74 ? 17.875 4.717 8.569 1.00 71.00 74 GLU A O 1
ATOM 590 N N . ARG A 1 75 ? 19.030 4.788 6.657 1.00 67.44 75 ARG A N 1
ATOM 591 C CA . ARG A 1 75 ? 19.221 6.251 6.695 1.00 67.44 75 ARG A CA 1
ATOM 592 C C . ARG A 1 75 ? 17.913 7.001 6.480 1.00 67.44 75 ARG A C 1
ATOM 594 O O . ARG A 1 75 ? 17.787 8.143 6.911 1.00 67.44 75 ARG A O 1
ATOM 601 N N . PHE A 1 76 ? 16.986 6.355 5.790 1.00 65.62 76 PHE A N 1
ATOM 602 C CA . PHE A 1 76 ? 15.638 6.808 5.530 1.00 65.62 76 PHE A CA 1
ATOM 603 C C . PHE A 1 76 ? 14.679 6.356 6.645 1.00 65.62 76 PHE A C 1
ATOM 605 O O . PHE A 1 76 ? 13.763 7.097 7.005 1.00 65.62 76 PHE A O 1
ATOM 612 N N . MET A 1 77 ? 14.932 5.187 7.248 1.00 61.50 77 MET A N 1
ATOM 613 C CA . MET A 1 77 ? 14.063 4.630 8.282 1.00 61.50 77 MET A CA 1
ATOM 614 C C . MET A 1 77 ? 14.295 5.186 9.695 1.00 61.50 77 MET A C 1
ATOM 616 O O . MET A 1 77 ? 13.323 5.596 10.329 1.00 61.50 77 MET A O 1
ATOM 620 N N . ASN A 1 78 ? 15.554 5.323 10.127 1.00 57.62 78 ASN A N 1
ATOM 621 C CA . ASN A 1 78 ? 15.921 5.550 11.537 1.00 57.62 78 ASN A CA 1
ATOM 622 C C . ASN A 1 78 ? 16.239 7.015 11.892 1.00 57.62 78 ASN A C 1
ATOM 624 O O . ASN A 1 78 ? 16.379 7.352 13.065 1.00 57.62 78 ASN A O 1
ATOM 628 N N . LYS A 1 79 ? 16.429 7.896 10.898 1.00 56.72 79 LYS A N 1
ATOM 629 C CA . LYS A 1 79 ? 16.805 9.312 11.119 1.00 56.72 79 LYS A CA 1
ATOM 630 C C . LYS A 1 79 ? 15.679 10.312 10.867 1.00 56.72 79 LYS A C 1
ATOM 632 O O . LYS A 1 79 ? 15.881 11.497 11.116 1.00 56.72 79 LYS A O 1
ATOM 637 N N . ALA A 1 80 ? 14.541 9.856 10.349 1.00 60.78 80 ALA A N 1
ATOM 638 C CA . ALA A 1 80 ? 13.418 10.731 10.056 1.00 60.78 80 ALA A CA 1
ATOM 639 C C . ALA A 1 80 ? 12.724 11.142 11.359 1.00 60.78 80 ALA A C 1
ATOM 641 O O . ALA A 1 80 ? 12.359 10.298 12.178 1.00 60.78 80 ALA A O 1
ATOM 642 N N . THR A 1 81 ? 12.505 12.441 11.536 1.00 66.62 81 THR A N 1
ATOM 643 C CA . THR A 1 81 ? 11.543 12.926 12.533 1.00 66.62 81 THR A CA 1
ATOM 644 C C . THR A 1 81 ? 10.142 12.401 12.204 1.00 66.62 81 THR A C 1
ATOM 646 O O . THR A 1 81 ? 9.854 12.041 11.060 1.00 66.62 81 THR A O 1
ATOM 649 N N . THR A 1 82 ? 9.231 12.392 13.179 1.00 70.44 82 THR A N 1
ATOM 650 C CA . THR A 1 82 ? 7.847 11.938 12.959 1.00 70.44 82 THR A CA 1
ATOM 651 C C . THR A 1 82 ? 7.177 12.676 11.792 1.00 70.44 82 THR A C 1
ATOM 653 O O . THR A 1 82 ? 6.558 12.037 10.947 1.00 70.44 82 THR A O 1
ATOM 656 N N . SER A 1 83 ? 7.401 13.990 11.652 1.00 75.31 83 SER A N 1
ATOM 657 C CA . SER A 1 83 ? 6.859 14.770 10.531 1.00 75.31 83 SER A CA 1
ATOM 658 C C . SER A 1 83 ? 7.476 14.410 9.178 1.00 75.31 83 SER A C 1
ATOM 660 O O . SER A 1 83 ? 6.774 14.379 8.174 1.00 75.31 83 SER A O 1
ATOM 662 N N . GLU A 1 84 ? 8.781 14.136 9.121 1.00 79.25 84 GLU A N 1
ATOM 663 C CA . GLU A 1 84 ? 9.433 13.711 7.875 1.00 79.25 84 GLU A CA 1
ATOM 664 C C . GLU A 1 84 ? 8.950 12.323 7.452 1.00 79.25 84 GLU A C 1
ATOM 666 O O . GLU A 1 84 ? 8.670 12.103 6.276 1.00 79.25 84 GLU A O 1
ATOM 671 N N . SER A 1 85 ? 8.785 11.413 8.414 1.00 79.88 85 SER A N 1
ATOM 672 C CA . SER A 1 85 ? 8.223 10.085 8.177 1.00 79.88 85 SER A CA 1
ATOM 673 C C . SER A 1 85 ? 6.816 10.166 7.577 1.00 79.88 85 SER A C 1
ATOM 675 O O . SER A 1 85 ? 6.542 9.513 6.568 1.00 79.88 85 SER A O 1
ATOM 677 N N . ASP A 1 86 ? 5.942 10.999 8.149 1.00 83.12 86 ASP A N 1
ATOM 678 C CA . ASP A 1 86 ? 4.595 11.237 7.619 1.00 83.12 86 ASP A CA 1
ATOM 679 C C . ASP A 1 86 ? 4.620 11.795 6.195 1.00 83.12 86 ASP A C 1
ATOM 681 O O . ASP A 1 86 ? 3.905 11.294 5.321 1.00 83.12 86 ASP A O 1
ATOM 685 N N . ILE A 1 87 ? 5.484 12.786 5.935 1.00 85.88 87 ILE A N 1
ATOM 686 C CA . ILE A 1 87 ? 5.670 13.349 4.593 1.00 85.88 87 ILE A CA 1
ATOM 687 C C . ILE A 1 87 ? 6.035 12.242 3.614 1.00 85.88 87 ILE A C 1
ATOM 689 O O . ILE A 1 87 ? 5.455 12.181 2.530 1.00 85.88 87 ILE A O 1
ATOM 693 N N . ILE A 1 88 ? 6.955 11.346 3.975 1.00 87.00 88 ILE A N 1
ATOM 694 C CA . ILE A 1 88 ? 7.380 10.349 3.007 1.00 87.00 88 ILE A CA 1
ATOM 695 C C . ILE A 1 88 ? 6.324 9.266 2.780 1.00 87.00 88 ILE A C 1
ATOM 697 O O . ILE A 1 88 ? 6.121 8.852 1.636 1.00 87.00 88 ILE A O 1
ATOM 701 N N . MET A 1 89 ? 5.626 8.810 3.821 1.00 89.62 89 MET A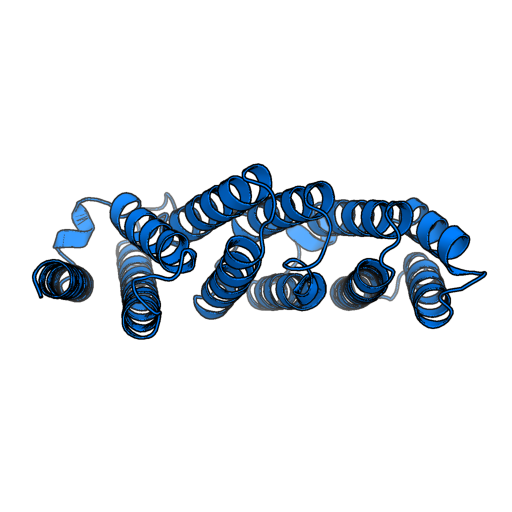 N 1
ATOM 702 C CA . MET A 1 89 ? 4.511 7.874 3.640 1.00 89.62 89 MET A CA 1
ATOM 703 C C . MET A 1 89 ? 3.469 8.465 2.687 1.00 89.62 89 MET A C 1
ATOM 705 O O . MET A 1 89 ? 3.099 7.830 1.697 1.00 89.62 89 MET A O 1
ATOM 709 N N . MET A 1 90 ? 3.084 9.722 2.915 1.00 93.19 90 MET A N 1
ATOM 710 C CA . MET A 1 90 ? 2.146 10.442 2.060 1.00 93.19 90 MET A CA 1
ATOM 711 C C . MET A 1 90 ? 2.673 10.604 0.624 1.00 93.19 90 MET A C 1
ATOM 713 O O . MET A 1 90 ? 1.958 10.326 -0.340 1.00 93.19 90 MET A O 1
ATOM 717 N N . SER A 1 91 ? 3.933 11.009 0.448 1.00 92.81 91 SER A N 1
ATOM 718 C CA . SER A 1 91 ? 4.565 11.131 -0.872 1.00 92.81 91 SER A CA 1
ATOM 719 C C . SER A 1 91 ? 4.653 9.787 -1.594 1.00 92.81 91 SER A C 1
ATOM 721 O O . SER A 1 91 ? 4.454 9.729 -2.809 1.00 92.81 91 SER A O 1
ATOM 723 N N . THR A 1 92 ? 4.902 8.698 -0.867 1.00 94.25 92 THR A N 1
ATOM 724 C CA . THR A 1 92 ? 4.945 7.339 -1.419 1.00 94.25 92 THR A CA 1
ATOM 725 C C . THR A 1 92 ? 3.576 6.942 -1.954 1.00 94.25 92 THR A C 1
ATOM 727 O O . THR A 1 92 ? 3.482 6.578 -3.126 1.00 94.25 92 THR A O 1
ATOM 730 N N . LEU A 1 93 ? 2.515 7.100 -1.151 1.00 96.44 93 LEU A N 1
ATOM 731 C CA . LEU A 1 93 ? 1.130 6.827 -1.557 1.00 96.44 93 LEU A CA 1
ATOM 732 C C . LEU A 1 93 ? 0.738 7.634 -2.804 1.00 96.44 93 LEU A C 1
ATOM 734 O O . LEU A 1 93 ? 0.244 7.071 -3.782 1.00 96.44 93 LEU A O 1
ATOM 738 N N . LYS A 1 94 ? 1.054 8.934 -2.824 1.00 96.12 94 LYS A N 1
ATOM 739 C CA . LYS A 1 94 ? 0.784 9.818 -3.971 1.00 96.12 94 LYS A CA 1
ATOM 740 C C . LYS A 1 94 ? 1.550 9.413 -5.232 1.00 96.12 94 LYS A C 1
ATOM 742 O O . LYS A 1 94 ? 1.023 9.525 -6.339 1.00 96.12 94 LYS A O 1
ATOM 747 N N . SER A 1 95 ? 2.775 8.917 -5.082 1.00 96.50 95 SER A N 1
ATOM 748 C CA . SER A 1 95 ? 3.632 8.521 -6.210 1.00 96.50 95 SER A CA 1
ATOM 749 C C . SER A 1 95 ? 3.192 7.216 -6.872 1.00 96.50 95 SER A C 1
ATOM 751 O O . SER A 1 95 ? 3.530 6.968 -8.030 1.00 96.50 95 SER A O 1
ATOM 753 N N . VAL A 1 96 ? 2.403 6.398 -6.169 1.00 96.62 96 VAL A N 1
ATOM 754 C CA . VAL A 1 96 ? 1.821 5.155 -6.691 1.00 96.62 96 VAL A CA 1
ATOM 755 C C . VAL A 1 96 ? 0.335 5.292 -7.028 1.00 96.62 96 VAL A C 1
ATOM 757 O O . VAL A 1 96 ? -0.359 4.290 -7.140 1.00 96.62 96 VAL A O 1
ATOM 760 N N . ASN A 1 97 ? -0.172 6.503 -7.267 1.00 95.12 97 ASN A N 1
ATOM 761 C CA . ASN A 1 97 ? -1.584 6.738 -7.604 1.00 95.12 97 ASN A CA 1
ATOM 762 C C . ASN A 1 97 ? -2.096 5.968 -8.844 1.00 95.12 97 ASN A C 1
ATOM 764 O O . ASN A 1 97 ? -3.294 5.750 -8.988 1.00 95.12 97 ASN A O 1
ATOM 768 N N . LEU A 1 98 ? -1.201 5.526 -9.734 1.00 95.31 98 LEU A N 1
ATOM 769 C CA . LEU A 1 98 ? -1.532 4.687 -10.891 1.00 95.31 98 LEU A CA 1
ATOM 770 C C . LEU A 1 98 ? -1.700 3.205 -10.552 1.00 95.31 98 LEU A C 1
ATOM 772 O O . LEU A 1 98 ? -2.035 2.425 -11.442 1.00 95.31 98 LEU A O 1
ATOM 776 N N . LEU A 1 99 ? -1.496 2.809 -9.295 1.00 96.38 99 LEU A N 1
ATOM 777 C CA . LEU A 1 99 ? -1.656 1.436 -8.828 1.00 96.38 99 LEU A CA 1
ATOM 778 C C . LEU A 1 99 ? -2.920 0.745 -9.368 1.00 96.38 99 LEU A C 1
ATOM 780 O O . LEU A 1 99 ? -2.768 -0.371 -9.863 1.00 96.38 99 LEU A O 1
ATOM 784 N N . PRO A 1 100 ? -4.121 1.366 -9.398 1.00 96.38 100 PRO A N 1
ATOM 785 C CA . PRO A 1 100 ? -5.339 0.684 -9.842 1.00 96.38 100 PRO A CA 1
ATOM 786 C C . PRO A 1 100 ? -5.316 0.172 -11.287 1.00 96.38 100 PRO A C 1
ATOM 788 O O . PRO A 1 100 ? -6.054 -0.750 -11.605 1.00 96.38 100 PRO A O 1
ATOM 791 N N . VAL A 1 101 ? -4.476 0.741 -12.158 1.00 94.56 101 VAL A N 1
ATOM 792 C CA . VAL A 1 101 ? -4.459 0.443 -13.606 1.00 94.56 101 VAL A CA 1
ATOM 793 C C . VAL A 1 101 ? -3.181 -0.262 -14.074 1.00 94.56 101 VAL A C 1
ATOM 795 O O . VAL A 1 101 ? -2.938 -0.409 -15.275 1.00 94.56 101 VAL A O 1
ATOM 798 N N . ILE A 1 102 ? -2.319 -0.666 -13.140 1.00 93.88 102 ILE A N 1
ATOM 799 C CA . ILE A 1 102 ? -1.074 -1.386 -13.430 1.00 93.88 102 ILE A CA 1
ATOM 800 C C . ILE A 1 102 ? -1.327 -2.897 -13.351 1.00 93.88 102 ILE A C 1
ATOM 802 O O . ILE A 1 102 ? -2.282 -3.350 -12.742 1.00 93.88 102 ILE A O 1
ATOM 806 N N . LYS A 1 103 ? -0.461 -3.707 -13.968 1.00 94.38 103 LYS A N 1
ATOM 807 C CA . LYS A 1 103 ? -0.581 -5.172 -13.944 1.00 94.38 103 LYS A CA 1
ATOM 808 C C . LYS A 1 103 ? -0.503 -5.752 -12.526 1.00 94.38 103 LYS A C 1
ATOM 810 O O . LYS A 1 103 ? 0.389 -5.378 -11.758 1.00 94.38 103 LYS A O 1
ATOM 815 N N . ALA A 1 104 ? -1.325 -6.765 -12.263 1.00 96.44 104 ALA A N 1
ATOM 816 C CA . ALA A 1 104 ? -1.486 -7.427 -10.968 1.00 96.44 104 ALA A CA 1
ATOM 817 C C . ALA A 1 104 ? -0.190 -7.790 -10.218 1.00 96.44 104 ALA A C 1
ATOM 819 O O . ALA A 1 104 ? -0.092 -7.455 -9.036 1.00 96.44 104 ALA A O 1
ATOM 820 N N . PRO A 1 105 ? 0.863 -8.368 -10.841 1.00 95.81 105 PRO A N 1
ATOM 821 C CA . PRO A 1 105 ? 2.087 -8.690 -10.104 1.00 95.81 105 PRO A CA 1
ATOM 822 C C . PRO A 1 105 ? 2.765 -7.456 -9.502 1.00 95.81 105 PRO A C 1
ATOM 824 O O . PRO A 1 105 ? 3.301 -7.507 -8.399 1.00 95.81 105 PRO A O 1
ATOM 827 N N . ILE A 1 106 ? 2.727 -6.330 -10.217 1.00 96.69 106 ILE A N 1
ATOM 828 C CA . ILE A 1 106 ? 3.269 -5.059 -9.735 1.00 96.69 106 ILE A CA 1
ATOM 829 C C . ILE A 1 106 ? 2.336 -4.453 -8.683 1.00 96.69 106 ILE A C 1
ATOM 831 O O . ILE A 1 106 ? 2.832 -3.913 -7.697 1.00 96.69 106 ILE A O 1
ATOM 835 N N . GLN A 1 107 ? 1.013 -4.598 -8.841 1.00 97.56 107 GLN A N 1
ATOM 836 C CA . GLN A 1 107 ? 0.046 -4.125 -7.850 1.00 97.56 107 GLN A CA 1
ATOM 837 C C . GLN A 1 107 ? 0.266 -4.775 -6.484 1.00 97.56 107 GLN A C 1
ATOM 839 O O . GLN A 1 107 ? 0.466 -4.076 -5.493 1.00 97.56 107 GLN A O 1
ATOM 844 N N . CYS A 1 108 ? 0.317 -6.108 -6.448 1.00 98.19 108 CYS A N 1
ATOM 845 C CA . CYS A 1 108 ? 0.537 -6.864 -5.218 1.00 98.19 108 CYS A CA 1
ATOM 846 C C . CYS A 1 108 ? 1.855 -6.473 -4.540 1.00 98.19 108 CYS A C 1
ATOM 848 O O . CYS A 1 108 ? 1.880 -6.261 -3.331 1.00 98.19 108 CYS A O 1
ATOM 850 N N . ARG A 1 109 ? 2.939 -6.312 -5.312 1.00 97.88 109 ARG A N 1
ATOM 851 C CA . ARG A 1 109 ? 4.238 -5.902 -4.758 1.00 97.88 109 ARG A CA 1
ATOM 852 C C . ARG A 1 109 ? 4.207 -4.497 -4.162 1.00 97.88 109 ARG A C 1
ATOM 854 O O . ARG A 1 109 ? 4.755 -4.302 -3.084 1.00 97.88 109 ARG A O 1
ATOM 861 N N . ILE A 1 110 ? 3.572 -3.533 -4.830 1.00 98.06 110 ILE A N 1
ATOM 862 C CA . ILE A 1 110 ? 3.435 -2.173 -4.291 1.00 98.06 110 ILE A CA 1
ATOM 863 C C . ILE A 1 110 ? 2.593 -2.189 -3.010 1.00 98.06 110 ILE A C 1
ATOM 865 O O . ILE A 1 110 ? 2.993 -1.566 -2.035 1.00 98.06 110 ILE A O 1
ATOM 869 N N . LEU A 1 111 ? 1.487 -2.941 -2.970 1.00 98.38 111 LEU A N 1
ATOM 870 C CA . LEU A 1 111 ? 0.666 -3.085 -1.760 1.00 98.38 111 LEU A CA 1
ATOM 871 C C . LEU A 1 111 ? 1.477 -3.645 -0.583 1.00 98.38 111 LEU A C 1
ATOM 873 O O . LEU A 1 111 ? 1.381 -3.118 0.520 1.00 98.38 111 LEU A O 1
ATOM 877 N N . THR A 1 112 ? 2.329 -4.650 -0.813 1.00 97.81 112 THR A N 1
ATOM 878 C CA . THR A 1 112 ? 3.243 -5.162 0.222 1.00 97.81 112 THR A CA 1
ATOM 879 C C . THR A 1 112 ? 4.197 -4.083 0.737 1.00 97.81 112 THR A C 1
ATOM 881 O O . THR A 1 112 ? 4.387 -3.970 1.943 1.00 97.81 112 THR A O 1
ATOM 884 N N . LEU A 1 113 ? 4.769 -3.266 -0.151 1.00 96.44 113 LEU A N 1
ATOM 885 C CA . LEU A 1 113 ? 5.678 -2.185 0.242 1.00 96.44 113 LEU A CA 1
ATOM 886 C C . LEU A 1 113 ? 4.963 -1.050 0.990 1.00 96.44 113 LEU A C 1
ATOM 888 O O . LEU A 1 113 ? 5.542 -0.471 1.906 1.00 96.44 113 LEU A O 1
ATOM 892 N N . ILE A 1 114 ? 3.707 -0.752 0.637 1.00 96.12 114 ILE A N 1
ATOM 893 C CA . ILE A 1 114 ? 2.867 0.199 1.380 1.00 96.12 114 ILE A CA 1
ATOM 894 C C . ILE A 1 114 ? 2.643 -0.303 2.809 1.00 96.12 114 ILE A C 1
ATOM 896 O O . ILE A 1 114 ? 2.796 0.460 3.756 1.00 96.12 114 ILE A O 1
ATOM 900 N N . VAL A 1 115 ? 2.323 -1.586 2.986 1.00 95.75 115 VAL A N 1
ATOM 901 C CA . VAL A 1 115 ? 2.191 -2.171 4.328 1.00 95.75 115 VAL A CA 1
ATOM 902 C C . VAL A 1 115 ? 3.509 -2.073 5.095 1.00 95.75 115 VAL A C 1
ATOM 904 O O . VAL A 1 115 ? 3.506 -1.671 6.249 1.00 95.75 115 VAL A O 1
ATOM 907 N N . GLU A 1 116 ? 4.637 -2.384 4.454 1.00 92.81 116 GLU A N 1
ATOM 908 C CA . GLU A 1 116 ? 5.959 -2.333 5.091 1.00 92.81 116 GLU A CA 1
ATOM 909 C C . GLU A 1 116 ? 6.273 -0.932 5.650 1.00 92.81 116 GLU A C 1
ATOM 911 O O . GLU A 1 116 ? 6.650 -0.803 6.816 1.00 92.81 116 GLU A O 1
ATOM 916 N N . ILE A 1 117 ? 6.039 0.131 4.868 1.00 89.19 117 ILE A N 1
ATOM 917 C CA . ILE A 1 117 ? 6.292 1.507 5.326 1.00 89.19 117 ILE A CA 1
ATOM 918 C C . ILE A 1 117 ? 5.262 1.989 6.365 1.00 89.19 117 ILE A C 1
ATOM 920 O O . ILE A 1 117 ? 5.615 2.766 7.250 1.00 89.19 117 ILE A O 1
ATOM 924 N N . MET A 1 118 ? 4.010 1.523 6.286 1.00 91.00 118 MET A N 1
ATOM 925 C CA . MET A 1 118 ? 2.911 1.934 7.175 1.00 91.00 118 MET A CA 1
ATOM 926 C C . MET A 1 118 ? 2.762 1.082 8.444 1.00 91.00 118 MET A C 1
ATOM 928 O O . MET A 1 118 ? 1.962 1.405 9.314 1.00 91.00 118 MET A O 1
ATOM 932 N N . CYS A 1 119 ? 3.489 -0.019 8.579 1.00 89.38 119 CYS A N 1
ATOM 933 C CA . CYS A 1 119 ? 3.424 -0.870 9.771 1.00 89.38 119 CYS A CA 1
ATOM 934 C C . CYS A 1 119 ? 4.750 -0.893 10.538 1.00 89.38 119 CYS A C 1
ATOM 936 O O . CYS A 1 119 ? 5.013 -1.815 11.303 1.00 89.38 119 CYS A O 1
ATOM 938 N N . THR A 1 120 ? 5.607 0.107 10.328 1.00 81.56 120 THR A N 1
ATOM 939 C CA . THR A 1 120 ? 6.874 0.230 11.057 1.00 81.56 120 THR A CA 1
ATOM 940 C C . THR A 1 120 ? 6.616 0.710 12.493 1.00 81.56 120 THR A C 1
ATOM 942 O O . THR A 1 120 ? 6.102 1.810 12.688 1.00 81.56 120 THR A O 1
ATOM 945 N N . GLU A 1 121 ? 7.012 -0.092 13.490 1.00 64.56 121 GLU A N 1
ATOM 946 C CA . GLU A 1 121 ? 6.659 0.062 14.919 1.00 64.56 121 GLU A CA 1
ATOM 947 C C . GLU A 1 121 ? 7.099 1.389 15.574 1.00 64.56 121 GLU A C 1
ATOM 949 O O . GLU A 1 121 ? 6.548 1.799 16.591 1.00 64.56 121 GLU A O 1
ATOM 954 N N . GLU A 1 122 ? 8.070 2.094 14.994 1.00 62.84 122 GLU A N 1
ATOM 955 C CA . GLU A 1 122 ? 8.663 3.308 15.574 1.00 62.84 122 GLU A CA 1
ATOM 956 C C . GLU A 1 122 ? 7.939 4.607 15.170 1.00 62.84 122 GLU A C 1
ATOM 958 O O . GLU A 1 122 ? 8.326 5.700 15.591 1.00 62.84 122 GLU A O 1
ATOM 963 N N . ARG A 1 123 ? 6.906 4.524 14.320 1.00 66.19 123 ARG A N 1
ATOM 964 C CA . ARG A 1 123 ? 6.325 5.692 13.646 1.00 66.19 123 ARG A CA 1
ATOM 965 C C . ARG A 1 123 ? 4.863 5.881 13.995 1.00 66.19 123 ARG A C 1
ATOM 967 O O . ARG A 1 123 ? 4.024 5.029 13.723 1.00 66.19 123 ARG A O 1
ATOM 974 N N . ARG A 1 124 ? 4.540 7.066 14.513 1.00 71.69 124 ARG A N 1
ATOM 975 C CA . ARG A 1 124 ? 3.150 7.504 14.598 1.00 71.69 124 ARG A CA 1
ATOM 976 C C . ARG A 1 124 ? 2.700 7.952 13.214 1.00 71.69 124 ARG A C 1
ATOM 978 O O . ARG A 1 124 ? 3.273 8.882 12.665 1.00 71.69 124 ARG A O 1
ATOM 985 N N . ILE A 1 125 ? 1.691 7.277 12.683 1.00 85.69 125 ILE A N 1
ATOM 986 C CA . ILE A 1 125 ? 1.066 7.599 11.399 1.00 85.69 125 ILE A CA 1
ATOM 987 C C . ILE A 1 125 ? -0.139 8.488 11.669 1.00 85.69 125 ILE A C 1
ATOM 989 O O . ILE A 1 125 ? -0.825 8.315 12.676 1.00 85.69 125 ILE A O 1
ATOM 993 N N . THR A 1 126 ? -0.421 9.438 10.784 1.00 90.31 126 THR A N 1
ATOM 994 C CA . THR A 1 126 ? -1.643 10.245 10.874 1.00 90.31 126 THR A CA 1
ATOM 995 C C . THR A 1 126 ? -2.861 9.521 10.300 1.00 90.31 126 THR A C 1
ATOM 997 O O . THR A 1 126 ? -2.764 8.710 9.375 1.00 90.31 126 THR A O 1
ATOM 1000 N N . ILE A 1 127 ? -4.049 9.885 10.793 1.00 93.12 127 ILE A N 1
ATOM 1001 C CA . ILE A 1 127 ? -5.326 9.444 10.211 1.00 93.12 127 ILE A CA 1
ATOM 1002 C C . ILE A 1 127 ? -5.389 9.802 8.722 1.00 93.12 127 ILE A C 1
ATOM 1004 O O . ILE A 1 127 ? -5.837 8.991 7.922 1.00 93.12 127 ILE A O 1
ATOM 1008 N N . GLU A 1 128 ? -4.904 10.984 8.330 1.00 94.69 128 GLU A N 1
ATOM 1009 C CA . GLU A 1 128 ? -4.884 11.419 6.928 1.00 94.69 128 GLU A CA 1
ATOM 1010 C C . GLU A 1 128 ? -4.123 10.428 6.035 1.00 94.69 128 GLU A C 1
ATOM 1012 O O . GLU A 1 128 ? -4.651 9.987 5.014 1.00 94.69 128 GLU A O 1
ATOM 1017 N N . THR A 1 129 ? -2.926 10.007 6.450 1.00 94.50 129 THR A N 1
ATOM 1018 C CA . THR A 1 129 ? -2.114 9.031 5.712 1.00 94.50 129 THR A CA 1
ATOM 1019 C C . THR A 1 129 ? -2.791 7.657 5.644 1.00 94.50 129 THR A C 1
ATOM 1021 O O . THR A 1 129 ? -2.797 7.025 4.586 1.00 94.50 129 THR A O 1
ATOM 1024 N N . VAL A 1 130 ? -3.427 7.201 6.731 1.00 96.00 130 VAL A N 1
ATOM 1025 C CA . VAL A 1 130 ? -4.214 5.950 6.733 1.00 96.00 130 VAL A CA 1
ATOM 1026 C C . VAL A 1 130 ? -5.402 6.033 5.770 1.00 96.00 130 VAL A C 1
ATOM 1028 O O . VAL A 1 130 ? -5.660 5.098 5.009 1.00 96.00 130 VAL A O 1
ATOM 1031 N N . MET A 1 131 ? -6.106 7.164 5.752 1.00 97.38 131 MET A N 1
ATOM 1032 C CA . MET A 1 131 ? -7.253 7.382 4.872 1.00 97.38 131 MET A CA 1
ATOM 1033 C C . MET A 1 131 ? -6.852 7.508 3.398 1.00 97.38 131 MET A C 1
ATOM 1035 O O . MET A 1 131 ? -7.631 7.109 2.527 1.00 97.38 131 MET A O 1
ATOM 1039 N N . GLU A 1 132 ? -5.653 8.010 3.103 1.00 97.94 132 GLU A N 1
ATOM 1040 C CA . GLU A 1 132 ? -5.089 8.011 1.750 1.00 97.94 132 GLU A CA 1
ATOM 1041 C C . GLU A 1 132 ? -4.796 6.580 1.273 1.00 97.94 132 GLU A C 1
ATOM 1043 O O . GLU A 1 132 ? -5.194 6.196 0.169 1.00 97.94 132 GLU A O 1
ATOM 1048 N N . ALA A 1 133 ? -4.204 5.741 2.130 1.00 97.81 133 ALA A N 1
ATOM 1049 C CA . ALA A 1 133 ? -3.991 4.327 1.825 1.00 97.81 133 ALA A CA 1
ATOM 1050 C C . ALA A 1 133 ? -5.313 3.570 1.616 1.00 97.81 133 ALA A C 1
ATOM 1052 O O . ALA A 1 133 ? -5.418 2.750 0.699 1.00 97.81 133 ALA A O 1
ATOM 1053 N N . LEU A 1 134 ? -6.345 3.888 2.409 1.00 98.12 134 LEU A N 1
ATOM 1054 C CA . LEU A 1 134 ? -7.698 3.367 2.212 1.00 98.12 134 LEU A CA 1
ATOM 1055 C C . LEU A 1 134 ? -8.257 3.748 0.840 1.00 98.12 134 LEU A C 1
ATOM 1057 O O . LEU A 1 134 ? -8.751 2.877 0.127 1.00 98.12 134 LEU A O 1
ATOM 1061 N N . THR A 1 135 ? -8.150 5.020 0.442 1.00 97.56 135 THR A N 1
ATOM 1062 C CA . THR A 1 135 ? -8.597 5.484 -0.883 1.00 97.56 135 THR A CA 1
ATOM 1063 C C . THR A 1 135 ? -7.908 4.703 -2.000 1.00 97.56 135 THR A C 1
ATOM 1065 O O . THR A 1 135 ? -8.576 4.179 -2.895 1.00 97.56 135 THR A O 1
ATOM 1068 N N . LEU A 1 136 ? -6.582 4.576 -1.925 1.00 98.19 136 LEU A N 1
ATOM 1069 C CA . LEU A 1 136 ? -5.791 3.865 -2.922 1.00 98.19 136 LEU A CA 1
ATOM 1070 C C . LEU A 1 136 ? -6.178 2.379 -3.005 1.00 98.19 136 LEU A C 1
ATOM 1072 O O . LEU A 1 136 ? -6.325 1.840 -4.106 1.00 98.19 136 LEU A O 1
ATOM 1076 N N . CYS A 1 137 ? -6.392 1.717 -1.865 1.00 98.12 137 CYS A N 1
ATOM 1077 C CA . CYS A 1 137 ? -6.819 0.318 -1.827 1.00 98.12 137 CYS A CA 1
ATOM 1078 C C . CYS A 1 137 ? -8.248 0.130 -2.338 1.00 98.12 137 CYS A C 1
ATOM 1080 O O . CYS A 1 137 ? -8.483 -0.819 -3.075 1.00 98.12 137 CYS A O 1
ATOM 1082 N N . MET A 1 138 ? -9.189 1.024 -2.016 1.00 97.50 138 MET A N 1
ATOM 1083 C CA . MET A 1 138 ? -10.555 0.973 -2.558 1.00 97.50 138 MET A CA 1
ATOM 1084 C C . MET A 1 138 ? -10.549 1.085 -4.084 1.00 97.50 138 MET A C 1
ATOM 1086 O O . MET A 1 138 ? -11.184 0.285 -4.771 1.00 97.50 138 MET A O 1
ATOM 1090 N N . GLN A 1 139 ? -9.799 2.049 -4.623 1.00 97.00 139 GLN A N 1
ATOM 1091 C CA . GLN A 1 139 ? -9.659 2.222 -6.067 1.00 97.00 139 GLN A CA 1
ATOM 1092 C C . GLN A 1 139 ? -8.999 1.001 -6.709 1.00 97.00 139 GLN A C 1
ATOM 1094 O O . GLN A 1 139 ? -9.483 0.509 -7.724 1.00 97.00 139 GLN A O 1
ATOM 1099 N N . THR A 1 140 ? -7.926 0.484 -6.111 1.00 97.81 140 THR A N 1
ATOM 1100 C CA . THR A 1 140 ? -7.209 -0.686 -6.637 1.00 97.81 140 THR A CA 1
ATOM 1101 C C . THR A 1 140 ? -8.082 -1.938 -6.597 1.00 97.81 140 THR A C 1
ATOM 1103 O O . THR A 1 140 ? -8.156 -2.650 -7.591 1.00 97.81 140 THR A O 1
ATOM 1106 N N . TYR A 1 141 ? -8.804 -2.166 -5.500 1.00 97.75 141 TYR A N 1
ATOM 1107 C CA . TYR A 1 141 ? -9.724 -3.289 -5.339 1.00 97.75 141 TYR A CA 1
ATOM 1108 C C . TYR A 1 141 ? -10.861 -3.246 -6.363 1.00 97.75 141 TYR A C 1
ATOM 1110 O O . TYR A 1 141 ? -11.126 -4.245 -7.021 1.00 97.75 141 TYR A O 1
ATOM 1118 N N . GLY A 1 142 ? -11.494 -2.081 -6.546 1.00 95.44 142 GLY A N 1
ATOM 1119 C CA . GLY A 1 142 ? -12.596 -1.926 -7.498 1.00 95.44 142 GLY A CA 1
ATOM 1120 C C . GLY A 1 142 ? -12.184 -2.014 -8.973 1.00 95.44 142 GLY A C 1
ATOM 1121 O O . GLY A 1 142 ? -13.043 -2.233 -9.818 1.00 95.44 142 GLY A O 1
ATOM 1122 N N . ASN A 1 143 ? -10.896 -1.842 -9.291 1.00 95.94 143 ASN A N 1
ATOM 1123 C CA . ASN A 1 143 ? -10.353 -2.013 -10.647 1.00 95.94 143 ASN A CA 1
ATOM 1124 C C . ASN A 1 143 ? -9.614 -3.352 -10.831 1.00 95.94 143 ASN A C 1
ATOM 1126 O O . ASN A 1 143 ? -9.061 -3.606 -11.899 1.00 95.94 143 ASN A O 1
ATOM 1130 N N . ALA A 1 144 ? -9.549 -4.194 -9.800 1.00 96.19 144 ALA A N 1
ATOM 1131 C CA . ALA A 1 144 ? -8.771 -5.418 -9.845 1.00 96.19 144 ALA A CA 1
ATOM 1132 C C . ALA A 1 144 ? -9.413 -6.452 -10.780 1.00 96.19 144 ALA A C 1
ATOM 1134 O O . ALA A 1 144 ? -10.507 -6.944 -10.525 1.00 96.19 144 ALA A O 1
ATOM 1135 N N . GLU A 1 145 ? -8.684 -6.844 -11.825 1.00 94.25 145 GLU A N 1
ATOM 1136 C CA . GLU A 1 145 ? -9.074 -7.956 -12.706 1.00 94.25 145 GLU A CA 1
ATOM 1137 C C . GLU A 1 145 ? -8.783 -9.324 -12.066 1.00 94.25 145 GLU A C 1
ATOM 1139 O O . GLU A 1 145 ? -9.428 -10.326 -12.374 1.00 94.25 145 GLU A O 1
ATOM 1144 N N . GLU A 1 146 ? -7.799 -9.375 -11.163 1.00 97.19 146 GLU A N 1
ATOM 1145 C CA . GLU A 1 146 ? -7.353 -10.603 -10.516 1.00 97.19 146 GLU A CA 1
ATOM 1146 C C . GLU A 1 146 ? -7.712 -10.636 -9.028 1.00 97.19 146 GLU A C 1
ATOM 1148 O O . GLU A 1 146 ? -7.438 -9.706 -8.263 1.00 97.19 146 GLU A O 1
ATOM 1153 N N . ARG A 1 147 ? -8.209 -11.793 -8.575 1.00 96.81 147 ARG A N 1
ATOM 1154 C CA . ARG A 1 147 ? -8.494 -12.054 -7.156 1.00 96.81 147 ARG A CA 1
ATOM 1155 C C . ARG A 1 147 ? -7.261 -11.891 -6.258 1.00 96.81 147 ARG A C 1
ATOM 1157 O O . ARG A 1 147 ? -7.399 -11.565 -5.083 1.00 96.81 147 ARG A O 1
ATOM 1164 N N . SER A 1 148 ? -6.063 -12.119 -6.793 1.00 98.06 148 SER A N 1
ATOM 1165 C CA . SER A 1 148 ? -4.791 -11.918 -6.086 1.00 98.06 148 SER A CA 1
ATOM 1166 C C . SER A 1 148 ? -4.643 -10.473 -5.591 1.00 98.06 148 SER A C 1
ATOM 1168 O O . SER A 1 148 ? -4.305 -10.254 -4.429 1.00 98.06 148 SER A O 1
ATOM 1170 N N . VAL A 1 149 ? -4.982 -9.499 -6.438 1.00 98.38 149 VAL A N 1
ATOM 1171 C CA . VAL A 1 149 ? -4.928 -8.061 -6.138 1.00 98.38 149 VAL A CA 1
ATOM 1172 C C . VAL A 1 149 ? -6.004 -7.690 -5.129 1.00 98.38 149 VAL A C 1
ATOM 1174 O O . VAL A 1 149 ? -5.715 -7.004 -4.153 1.00 98.38 149 VAL A O 1
ATOM 1177 N N . GLN A 1 150 ? -7.221 -8.213 -5.303 1.00 98.06 150 GLN A N 1
ATOM 1178 C CA . GLN A 1 150 ? -8.304 -8.022 -4.339 1.00 98.06 150 GLN A CA 1
ATOM 1179 C C . GLN A 1 150 ? -7.895 -8.493 -2.936 1.00 98.06 150 GLN A C 1
ATOM 1181 O O . GLN A 1 150 ? -8.037 -7.753 -1.965 1.00 98.06 150 GLN A O 1
ATOM 1186 N N . LEU A 1 151 ? -7.337 -9.703 -2.821 1.00 98.25 151 LEU A N 1
ATOM 1187 C CA . LEU A 1 151 ? -6.853 -10.243 -1.547 1.00 98.25 151 LEU A CA 1
ATOM 1188 C C . LEU A 1 151 ? -5.689 -9.425 -0.977 1.00 98.25 151 LEU A C 1
ATOM 1190 O O . LEU A 1 151 ? -5.651 -9.204 0.231 1.00 98.25 151 LEU A O 1
ATOM 1194 N N . ALA A 1 152 ? -4.779 -8.941 -1.826 1.00 98.56 152 ALA A N 1
ATOM 1195 C CA . ALA A 1 152 ? -3.686 -8.075 -1.399 1.00 98.56 152 ALA A CA 1
ATOM 1196 C C . ALA A 1 152 ? -4.197 -6.737 -0.837 1.00 98.56 152 ALA A C 1
ATOM 1198 O O . ALA A 1 152 ? -3.710 -6.304 0.203 1.00 98.56 152 ALA A O 1
ATOM 1199 N N . CYS A 1 153 ? -5.207 -6.112 -1.454 1.00 98.62 153 CYS A N 1
ATOM 1200 C CA . CYS A 1 153 ? -5.834 -4.895 -0.926 1.00 98.62 153 CYS A CA 1
ATOM 1201 C C . CYS A 1 153 ? -6.484 -5.138 0.440 1.00 98.62 153 CYS A C 1
ATOM 1203 O O . CYS A 1 153 ? -6.261 -4.360 1.365 1.00 98.62 153 CYS A O 1
ATOM 1205 N N . ARG A 1 154 ? -7.244 -6.233 0.587 1.00 98.38 154 ARG A N 1
ATOM 1206 C CA . ARG A 1 154 ? -7.870 -6.601 1.868 1.00 98.38 154 ARG A CA 1
ATOM 1207 C C . ARG A 1 154 ? -6.816 -6.820 2.953 1.00 98.38 154 ARG A C 1
ATOM 1209 O O . ARG A 1 154 ? -6.892 -6.219 4.018 1.00 98.38 154 ARG A O 1
ATOM 1216 N N . ALA A 1 155 ? -5.782 -7.607 2.651 1.00 98.44 155 ALA A N 1
ATOM 1217 C CA . ALA A 1 155 ? -4.683 -7.868 3.576 1.00 98.44 155 ALA A CA 1
ATOM 1218 C C . ALA A 1 155 ? -3.905 -6.597 3.946 1.00 98.44 155 ALA A C 1
ATOM 1220 O O . ALA A 1 155 ? -3.478 -6.465 5.093 1.00 98.44 155 ALA A O 1
ATOM 1221 N N . ALA A 1 156 ? -3.715 -5.673 2.998 1.00 98.38 156 ALA A N 1
ATOM 1222 C CA . ALA A 1 156 ? -3.042 -4.407 3.253 1.00 98.38 156 ALA A CA 1
ATOM 1223 C C . ALA A 1 156 ? -3.846 -3.532 4.215 1.00 98.38 156 ALA A C 1
ATOM 1225 O O . ALA A 1 156 ? -3.306 -3.066 5.214 1.00 98.38 156 ALA A O 1
ATOM 1226 N N . ILE A 1 157 ? -5.146 -3.378 3.964 1.00 98.25 157 ILE A N 1
ATOM 1227 C CA . ILE A 1 157 ? -6.033 -2.597 4.828 1.00 98.25 157 ILE A CA 1
ATOM 1228 C C . ILE A 1 157 ? -6.133 -3.203 6.216 1.00 98.25 157 ILE A C 1
ATOM 1230 O O . ILE A 1 157 ? -5.984 -2.474 7.193 1.00 98.25 157 ILE A O 1
ATOM 1234 N N . THR A 1 158 ? -6.275 -4.523 6.321 1.00 97.50 158 THR A N 1
ATOM 1235 C CA . THR A 1 158 ? -6.295 -5.174 7.628 1.00 97.50 158 THR A CA 1
ATOM 1236 C C . THR A 1 158 ? -5.025 -4.894 8.423 1.00 97.50 158 THR A C 1
ATOM 1238 O O . THR A 1 158 ? -5.109 -4.494 9.579 1.00 97.50 158 THR A O 1
ATOM 1241 N N . GLN A 1 159 ? -3.851 -5.036 7.804 1.00 96.50 159 GLN A N 1
ATOM 1242 C CA . GLN A 1 159 ? -2.578 -4.800 8.487 1.00 96.50 159 GLN A CA 1
ATOM 1243 C C . GLN A 1 159 ? -2.389 -3.332 8.881 1.00 96.50 159 GLN A C 1
ATOM 1245 O O . GLN A 1 159 ? -2.047 -3.061 10.028 1.00 96.50 159 GLN A O 1
ATOM 1250 N N . ILE A 1 160 ? -2.657 -2.393 7.970 1.00 96.06 160 ILE A N 1
ATOM 1251 C CA . ILE A 1 160 ? -2.488 -0.954 8.217 1.00 96.06 160 ILE A CA 1
ATOM 1252 C C . ILE A 1 160 ? -3.402 -0.487 9.353 1.00 96.06 160 ILE A C 1
ATOM 1254 O O . ILE A 1 160 ? -2.949 0.180 10.281 1.00 96.06 160 ILE A O 1
ATOM 1258 N N . PHE A 1 161 ? -4.685 -0.853 9.306 1.00 95.62 161 PHE A N 1
ATOM 1259 C CA . PHE A 1 161 ? -5.661 -0.406 10.300 1.00 95.62 161 PHE A CA 1
ATOM 1260 C C . PHE A 1 161 ? -5.421 -1.054 11.662 1.00 95.62 161 PHE A C 1
ATOM 1262 O O . PHE A 1 161 ? -5.515 -0.372 12.682 1.00 95.62 161 PHE A O 1
ATOM 1269 N N . SER A 1 162 ? -5.067 -2.340 11.694 1.00 93.81 162 SER A N 1
ATOM 1270 C CA . SER A 1 162 ? -4.724 -3.007 12.948 1.00 93.81 162 SER A CA 1
ATOM 1271 C C . SER A 1 162 ? -3.447 -2.442 13.566 1.00 93.81 162 SER A C 1
ATOM 1273 O O . SER A 1 162 ? -3.433 -2.164 14.763 1.00 93.81 162 SER A O 1
ATOM 1275 N N . SER A 1 163 ? -2.412 -2.192 12.758 1.00 91.94 163 SER A N 1
ATOM 1276 C CA . SER A 1 163 ? -1.171 -1.546 13.202 1.00 91.94 163 SER A CA 1
ATOM 1277 C C . SER A 1 163 ? -1.444 -0.161 13.797 1.00 91.94 163 SER A C 1
ATOM 1279 O O . SER A 1 163 ? -1.046 0.112 14.925 1.00 91.94 163 SER A O 1
ATOM 1281 N N . PHE A 1 164 ? -2.229 0.674 13.104 1.00 91.19 164 PHE A N 1
ATOM 1282 C CA . PHE A 1 164 ? -2.615 2.006 13.584 1.00 91.19 164 PHE A CA 1
ATOM 1283 C C . PHE A 1 164 ? -3.351 1.975 14.934 1.00 91.19 164 PHE A C 1
ATOM 1285 O O . PHE A 1 164 ? -3.178 2.865 15.763 1.00 91.19 164 PHE A O 1
ATOM 1292 N N . CYS A 1 165 ? -4.178 0.953 15.159 1.00 88.38 165 CYS A N 1
ATOM 1293 C CA . CYS A 1 165 ? -4.961 0.804 16.385 1.00 88.38 165 CYS A CA 1
ATOM 1294 C C . CYS A 1 165 ? -4.196 0.127 17.534 1.00 88.38 165 CYS A C 1
ATOM 1296 O O . CYS A 1 165 ? -4.735 0.019 18.637 1.00 88.38 165 CYS A O 1
ATOM 1298 N N . THR A 1 166 ? -2.983 -0.376 17.294 1.00 84.50 166 THR A N 1
ATOM 1299 C CA . THR A 1 166 ? -2.239 -1.142 18.297 1.00 84.50 166 THR A CA 1
ATOM 1300 C C . THR A 1 166 ? -1.651 -0.208 19.355 1.00 84.50 166 THR A C 1
ATOM 1302 O O . THR A 1 166 ? -0.997 0.785 19.047 1.00 84.50 166 THR A O 1
ATOM 1305 N N . LEU A 1 167 ? -1.883 -0.534 20.629 1.00 64.00 167 LEU A N 1
ATOM 1306 C CA . LEU A 1 167 ? -1.296 0.186 21.757 1.00 64.00 167 LEU A CA 1
ATOM 1307 C C . LEU A 1 167 ? 0.223 -0.067 21.827 1.00 64.00 167 LEU A C 1
ATOM 1309 O O . LEU A 1 167 ? 0.630 -1.232 21.771 1.00 64.00 167 LEU A O 1
ATOM 1313 N N . PRO A 1 168 ? 1.068 0.964 22.029 1.00 62.62 168 PRO A N 1
ATOM 1314 C CA . PRO A 1 168 ? 2.437 0.750 22.462 1.00 62.62 168 PRO A CA 1
ATOM 1315 C C . PRO A 1 168 ? 2.411 -0.051 23.766 1.00 62.62 168 PRO A C 1
ATOM 1317 O O . PRO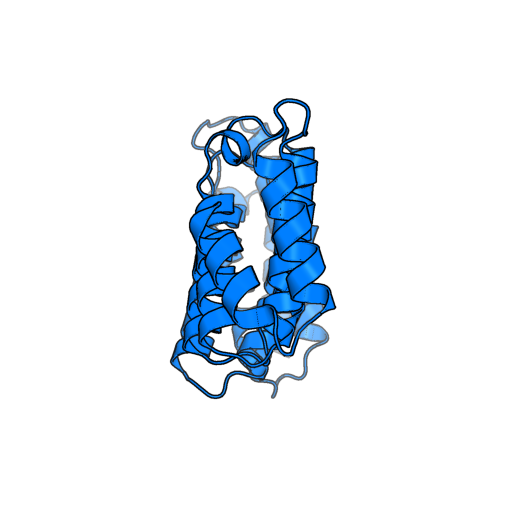 A 1 168 ? 1.613 0.225 24.660 1.00 62.62 168 PRO A O 1
ATOM 1320 N N . GLN A 1 169 ? 3.300 -1.035 23.896 1.00 53.28 169 GLN A N 1
ATOM 1321 C CA . GLN A 1 169 ? 3.359 -1.956 25.044 1.00 53.28 169 GLN A CA 1
ATOM 1322 C C . GLN A 1 169 ? 3.753 -1.282 26.380 1.00 53.28 169 GLN A C 1
ATOM 1324 O O . GLN A 1 169 ? 3.974 -1.960 27.383 1.00 53.28 169 GLN A O 1
ATOM 1329 N N . ASN A 1 170 ? 3.822 0.052 26.422 1.00 50.97 170 ASN A N 1
ATOM 1330 C CA . ASN A 1 170 ? 4.107 0.831 27.616 1.00 50.97 170 ASN A CA 1
ATOM 1331 C C . ASN A 1 170 ? 2.794 1.400 28.170 1.00 50.97 170 ASN A C 1
ATOM 1333 O O . ASN A 1 170 ? 2.195 2.309 27.610 1.00 50.97 170 ASN A O 1
ATOM 1337 N N . ASN A 1 171 ? 2.339 0.824 29.285 1.00 51.50 171 ASN A N 1
ATOM 1338 C CA . ASN A 1 171 ? 1.060 1.079 29.960 1.00 51.50 171 ASN A CA 1
ATOM 1339 C C . ASN A 1 171 ? 0.927 2.494 30.572 1.00 51.50 171 ASN A C 1
ATOM 1341 O O . ASN A 1 171 ? 0.672 2.644 31.770 1.00 51.50 171 ASN A O 1
ATOM 1345 N N . HIS A 1 172 ? 1.073 3.554 29.780 1.00 62.03 172 HIS A N 1
ATOM 1346 C CA . HIS A 1 172 ? 0.733 4.908 30.201 1.00 62.03 172 HIS A CA 1
ATOM 1347 C C . HIS A 1 172 ? -0.720 5.223 29.820 1.00 62.03 172 HIS A C 1
ATOM 1349 O O . HIS A 1 172 ? -1.087 5.302 28.651 1.00 62.03 172 HIS A O 1
ATOM 1355 N N . CYS A 1 173 ? -1.567 5.437 30.832 1.00 62.81 173 CYS A N 1
ATOM 1356 C CA . CYS A 1 173 ? -3.009 5.701 30.689 1.00 62.81 173 CYS A CA 1
ATOM 1357 C C . CYS A 1 173 ? -3.337 6.847 29.700 1.00 62.81 173 CYS A C 1
ATOM 1359 O O . CYS A 1 173 ? -4.354 6.809 29.010 1.00 62.81 173 CYS A O 1
ATOM 1361 N N . GLN A 1 174 ? -2.460 7.851 29.581 1.00 66.62 174 GLN A N 1
ATOM 1362 C CA . GLN A 1 174 ? -2.642 8.973 28.650 1.00 66.62 174 GLN A CA 1
ATOM 1363 C C . GLN A 1 174 ? -2.462 8.575 27.176 1.00 66.62 174 GLN A C 1
ATOM 1365 O O . GLN A 1 174 ? -3.221 9.043 26.327 1.00 66.62 174 GLN A O 1
ATOM 1370 N N . GLU A 1 175 ? -1.511 7.691 26.867 1.00 73.94 175 GLU A N 1
ATOM 1371 C CA . GLU A 1 175 ? -1.281 7.197 25.501 1.00 73.94 175 GLU A CA 1
ATOM 1372 C C . GLU A 1 175 ? -2.440 6.308 25.044 1.00 73.94 175 GLU A C 1
ATOM 1374 O O . GLU A 1 175 ? -2.902 6.412 23.909 1.00 73.94 175 GLU A O 1
ATOM 1379 N N . GLN A 1 176 ? -3.000 5.519 25.964 1.00 79.12 176 GLN A N 1
ATOM 1380 C CA . GLN A 1 176 ? -4.173 4.693 25.696 1.00 79.12 176 GLN A CA 1
ATOM 1381 C C . GLN A 1 176 ? -5.409 5.527 25.320 1.00 79.12 176 GLN A C 1
ATOM 1383 O O . GLN A 1 176 ? -6.106 5.195 24.363 1.00 79.12 176 GLN A O 1
ATOM 1388 N N . ILE A 1 177 ? -5.671 6.633 26.027 1.00 83.62 177 ILE A N 1
ATOM 1389 C CA . ILE A 1 177 ? -6.784 7.535 25.688 1.00 83.62 177 ILE A CA 1
ATOM 1390 C C . ILE A 1 177 ? -6.562 8.181 24.317 1.00 83.62 177 ILE A C 1
ATOM 1392 O O . ILE A 1 177 ? -7.504 8.265 23.532 1.00 83.62 177 ILE A O 1
ATOM 1396 N N . ALA A 1 178 ? -5.335 8.617 24.010 1.00 85.06 178 ALA A N 1
ATOM 1397 C CA . ALA A 1 178 ? -5.010 9.193 22.706 1.00 85.06 178 ALA A CA 1
ATOM 1398 C C . ALA A 1 178 ? -5.292 8.211 21.561 1.00 85.06 178 ALA A C 1
ATOM 1400 O O . ALA A 1 178 ? -5.924 8.584 20.577 1.00 85.06 178 ALA A O 1
ATOM 1401 N N . ILE A 1 179 ? -4.915 6.945 21.732 1.00 84.75 179 ILE A N 1
ATOM 1402 C CA . ILE A 1 179 ? -5.14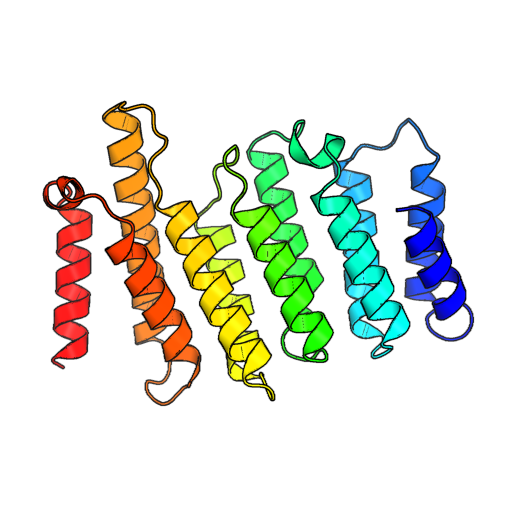5 5.906 20.726 1.00 84.75 179 ILE A CA 1
ATOM 1403 C C . ILE A 1 179 ? -6.633 5.597 20.574 1.00 84.75 179 ILE A C 1
ATOM 1405 O O . ILE A 1 179 ? -7.105 5.441 19.453 1.00 84.75 179 ILE A O 1
ATOM 1409 N N . PHE A 1 180 ? -7.412 5.595 21.659 1.00 89.38 180 PHE A N 1
ATOM 1410 C CA . PHE A 1 180 ? -8.867 5.455 21.550 1.00 89.38 180 PHE A CA 1
ATOM 1411 C C . PHE A 1 180 ? -9.526 6.638 20.838 1.00 89.38 180 PHE A C 1
ATOM 1413 O O . PHE A 1 180 ? -10.467 6.430 20.070 1.00 89.38 180 PHE A O 1
ATOM 1420 N N . MET A 1 181 ? -9.036 7.865 21.039 1.00 90.94 181 MET A N 1
ATOM 1421 C CA . MET A 1 181 ? -9.516 9.031 20.290 1.00 90.94 181 MET A CA 1
ATOM 1422 C C . MET A 1 181 ? -9.183 8.916 18.799 1.00 90.94 181 MET A C 1
ATOM 1424 O O . MET A 1 181 ? -10.053 9.170 17.961 1.00 90.94 181 MET A O 1
ATOM 1428 N N . ASP A 1 182 ? -7.962 8.492 18.469 1.00 91.31 182 ASP A N 1
ATOM 1429 C CA . ASP A 1 182 ? -7.518 8.292 17.089 1.00 91.31 182 ASP A CA 1
ATOM 1430 C C . ASP A 1 182 ? -8.316 7.160 16.416 1.00 91.31 182 ASP A C 1
ATOM 1432 O O . ASP A 1 182 ? -8.857 7.350 15.326 1.00 91.31 182 ASP A O 1
ATOM 1436 N N . ALA A 1 183 ? -8.503 6.022 17.094 1.00 92.25 183 ALA A N 1
ATOM 1437 C CA . ALA A 1 183 ? -9.319 4.902 16.621 1.00 92.25 183 ALA A CA 1
ATOM 1438 C C . ALA A 1 183 ? -10.795 5.290 16.437 1.00 92.25 183 ALA A C 1
ATOM 1440 O O . ALA A 1 183 ? -11.408 4.923 15.437 1.00 92.25 183 ALA A O 1
ATOM 1441 N N . THR A 1 184 ? -11.367 6.073 17.360 1.00 93.94 184 THR A N 1
ATOM 1442 C CA . THR A 1 184 ? -12.741 6.596 17.237 1.00 93.94 184 THR A CA 1
ATOM 1443 C C . THR A 1 184 ? -12.869 7.526 16.034 1.00 93.94 184 THR A C 1
ATOM 1445 O O . THR A 1 184 ? -13.833 7.442 15.272 1.00 93.94 184 THR A O 1
ATOM 1448 N N . SER A 1 185 ? -11.899 8.419 15.847 1.00 95.06 185 SER A N 1
ATOM 1449 C CA . SER A 1 185 ? -11.884 9.369 14.733 1.00 95.06 185 SER A CA 1
ATOM 1450 C C . SER A 1 185 ? -11.755 8.647 13.394 1.00 95.06 185 SER A C 1
ATOM 1452 O O . SER A 1 185 ? -12.516 8.933 12.468 1.00 95.06 185 SER A O 1
ATOM 1454 N N . LEU A 1 186 ? -10.864 7.656 13.320 1.00 95.31 186 LEU A N 1
ATOM 1455 C CA . LEU A 1 186 ? -10.695 6.804 12.151 1.00 95.31 186 LEU A CA 1
ATOM 1456 C C . LEU A 1 186 ? -11.974 6.008 11.852 1.00 95.31 186 LEU A C 1
ATOM 1458 O O . LEU A 1 186 ? -12.438 6.011 10.714 1.00 95.31 186 LEU A O 1
ATOM 1462 N N . LEU A 1 187 ? -12.597 5.397 12.867 1.00 95.81 187 LEU A N 1
ATOM 1463 C CA . LEU A 1 187 ? -13.851 4.653 12.719 1.00 95.81 187 LEU A CA 1
ATOM 1464 C C . LEU A 1 187 ? -14.962 5.530 12.138 1.00 95.81 187 LEU A C 1
ATOM 1466 O O . LEU A 1 187 ? -15.614 5.142 11.170 1.00 95.81 187 LEU A O 1
ATOM 1470 N N . ASN A 1 188 ? -15.141 6.731 12.688 1.00 95.12 188 ASN A N 1
ATOM 1471 C CA . ASN A 1 188 ? -16.131 7.685 12.197 1.00 95.12 188 ASN A CA 1
ATOM 1472 C C . ASN A 1 188 ? -15.882 8.075 10.736 1.00 95.12 188 ASN A C 1
ATOM 1474 O O . ASN A 1 188 ? -16.834 8.222 9.971 1.00 95.12 188 ASN A O 1
ATOM 1478 N N . GLU A 1 189 ? -14.625 8.231 10.325 1.00 96.12 189 GLU A N 1
ATOM 1479 C CA . GLU A 1 189 ? -14.299 8.578 8.944 1.00 96.12 189 GLU A CA 1
ATOM 1480 C C . GLU A 1 189 ? -14.578 7.421 7.971 1.00 96.12 189 GLU A C 1
ATOM 1482 O O . GLU A 1 189 ? -15.146 7.638 6.897 1.00 96.12 189 GLU A O 1
ATOM 1487 N N . VAL A 1 190 ? -14.280 6.176 8.361 1.00 95.81 190 VAL A N 1
ATOM 1488 C CA . VAL A 1 190 ? -14.635 4.995 7.554 1.00 95.81 190 VAL A CA 1
ATOM 1489 C C . VAL A 1 190 ? -16.155 4.836 7.454 1.00 95.81 190 VAL A C 1
ATOM 1491 O O . VAL A 1 190 ? -16.669 4.612 6.360 1.00 95.81 190 VAL A O 1
ATOM 1494 N N . ILE A 1 191 ? -16.892 5.029 8.552 1.00 93.50 191 ILE A N 1
ATOM 1495 C CA . ILE A 1 191 ? -18.363 5.001 8.570 1.00 93.50 191 ILE A CA 1
ATOM 1496 C C . ILE A 1 191 ? -18.950 6.024 7.588 1.00 93.50 191 ILE A C 1
ATOM 1498 O O . ILE A 1 191 ? -19.830 5.686 6.795 1.00 93.50 191 ILE A O 1
ATOM 1502 N N . LYS A 1 192 ? -18.454 7.270 7.595 1.00 93.75 192 LYS A N 1
ATOM 1503 C CA . LYS A 1 192 ? -18.900 8.294 6.634 1.00 93.75 192 LYS A CA 1
ATOM 1504 C C . LYS A 1 192 ? -18.703 7.828 5.193 1.00 93.75 192 LYS A C 1
ATOM 1506 O O . LYS A 1 192 ? -19.578 8.049 4.358 1.00 93.75 192 LYS A O 1
ATOM 1511 N N . ARG A 1 193 ? -17.579 7.163 4.897 1.00 94.25 193 ARG A N 1
ATOM 1512 C CA . ARG A 1 193 ? -17.314 6.613 3.561 1.00 94.25 193 ARG A CA 1
ATOM 1513 C C . ARG A 1 193 ? -18.230 5.449 3.208 1.00 94.25 193 ARG A C 1
ATOM 1515 O O . ARG A 1 193 ? -18.665 5.395 2.063 1.00 94.25 193 ARG A O 1
ATOM 1522 N N . VAL A 1 194 ? -18.564 4.566 4.151 1.00 92.44 194 VAL A N 1
ATOM 1523 C CA . VAL A 1 194 ? -19.571 3.509 3.932 1.00 92.44 194 VAL A CA 1
ATOM 1524 C C . VAL A 1 194 ? -20.899 4.131 3.522 1.00 92.44 194 VAL A C 1
ATOM 1526 O O . VAL A 1 194 ? -21.441 3.759 2.488 1.00 92.44 194 VAL A O 1
ATOM 1529 N N . ASN A 1 195 ? -21.359 5.148 4.251 1.00 89.50 195 ASN A N 1
ATOM 1530 C CA . ASN A 1 195 ? -22.624 5.830 3.964 1.00 89.50 195 ASN A CA 1
ATOM 1531 C C . ASN A 1 195 ? -22.641 6.553 2.610 1.00 89.50 195 ASN A C 1
ATOM 1533 O O . ASN A 1 195 ? -23.699 6.709 2.006 1.00 89.50 195 ASN A O 1
ATOM 1537 N N . ALA A 1 196 ? -21.483 7.019 2.144 1.00 90.88 196 ALA A N 1
ATOM 1538 C CA . ALA A 1 196 ? -21.346 7.678 0.848 1.00 90.88 196 ALA A CA 1
ATOM 1539 C C . ALA A 1 196 ? -21.135 6.694 -0.319 1.00 90.88 196 ALA A C 1
ATOM 1541 O O . ALA A 1 196 ? -21.277 7.081 -1.480 1.00 90.88 196 ALA A O 1
ATOM 1542 N N . THR A 1 197 ? -20.769 5.440 -0.039 1.00 90.56 197 THR A N 1
ATOM 1543 C CA . THR A 1 197 ? -20.458 4.437 -1.064 1.00 90.56 197 THR A CA 1
ATOM 1544 C C . THR A 1 197 ? -21.719 3.665 -1.440 1.00 90.56 197 THR A C 1
ATOM 1546 O O . THR A 1 197 ? -22.500 3.273 -0.580 1.00 90.56 197 THR A O 1
ATOM 1549 N N . ASN A 1 198 ? -21.921 3.410 -2.737 1.00 87.56 198 ASN A N 1
ATOM 1550 C CA . ASN A 1 198 ? -23.030 2.575 -3.202 1.00 87.56 198 ASN A CA 1
ATOM 1551 C C . ASN A 1 198 ? -22.946 1.177 -2.546 1.00 87.56 198 ASN A C 1
ATOM 1553 O O . ASN A 1 198 ? -21.927 0.514 -2.747 1.00 87.56 198 ASN A O 1
ATOM 1557 N N . PRO A 1 199 ? -23.993 0.693 -1.846 1.00 82.50 199 PRO A N 1
ATOM 1558 C CA . PRO A 1 199 ? -23.996 -0.626 -1.206 1.00 82.50 199 PRO A CA 1
ATOM 1559 C C . PRO A 1 199 ? -23.714 -1.799 -2.155 1.00 82.50 199 PRO A C 1
ATOM 1561 O O . PRO A 1 199 ? -23.250 -2.844 -1.717 1.00 82.50 199 PRO A O 1
ATOM 1564 N N . GLN A 1 200 ? -23.981 -1.630 -3.454 1.00 84.25 200 GLN A N 1
ATOM 1565 C CA . GLN A 1 200 ? -23.711 -2.633 -4.492 1.00 84.25 200 GLN A CA 1
ATOM 1566 C C . GLN A 1 200 ? -22.273 -2.574 -5.037 1.00 84.25 200 GLN A C 1
ATOM 1568 O O . GLN A 1 200 ? -21.898 -3.379 -5.885 1.00 84.25 200 GLN A O 1
ATOM 1573 N N . SER A 1 201 ? -21.465 -1.603 -4.602 1.00 90.38 201 SER A N 1
ATOM 1574 C CA . SER A 1 201 ? -20.061 -1.496 -4.993 1.00 90.38 201 SER A CA 1
ATOM 1575 C C . SER A 1 201 ? -19.226 -2.528 -4.248 1.00 90.38 201 SER A C 1
ATOM 1577 O O . SER A 1 201 ? -19.244 -2.581 -3.019 1.00 90.38 201 SER A O 1
ATOM 1579 N N . GLU A 1 202 ? -18.391 -3.273 -4.970 1.00 89.44 202 GLU A N 1
ATOM 1580 C CA . GLU A 1 202 ? -17.438 -4.198 -4.349 1.00 89.44 202 GLU A CA 1
ATOM 1581 C C . GLU A 1 202 ? -16.453 -3.469 -3.410 1.00 89.44 202 GLU A C 1
ATOM 1583 O O . GLU A 1 202 ? -15.949 -4.057 -2.457 1.00 89.44 202 GLU A O 1
ATOM 1588 N N . GLN A 1 203 ? -16.234 -2.159 -3.599 1.00 91.31 203 GLN A N 1
ATOM 1589 C CA . GLN A 1 203 ? -15.382 -1.341 -2.724 1.00 91.31 203 GLN A CA 1
ATOM 1590 C C . GLN A 1 203 ? -15.890 -1.267 -1.275 1.00 91.31 203 GLN A C 1
ATOM 1592 O O . GLN A 1 203 ? -15.098 -1.001 -0.369 1.00 91.31 203 GLN A O 1
ATOM 1597 N N . VAL A 1 204 ? -17.181 -1.535 -1.035 1.00 93.00 204 VAL A N 1
ATOM 1598 C CA . VAL A 1 204 ? -17.750 -1.621 0.320 1.00 93.00 204 VAL A CA 1
ATOM 1599 C C . VAL A 1 204 ? -17.057 -2.711 1.137 1.00 93.00 204 VAL A C 1
ATOM 1601 O O . VAL A 1 204 ? -16.871 -2.537 2.337 1.00 93.00 204 VAL A O 1
ATOM 1604 N N . ILE A 1 205 ? -16.583 -3.788 0.502 1.00 93.94 205 ILE A N 1
ATOM 1605 C CA . ILE A 1 205 ? -15.868 -4.879 1.181 1.00 93.94 205 ILE A CA 1
ATOM 1606 C C . ILE A 1 205 ? -14.614 -4.351 1.885 1.00 93.94 205 ILE A C 1
ATOM 1608 O O . ILE A 1 205 ? -14.378 -4.682 3.042 1.00 93.94 205 ILE A O 1
ATOM 1612 N N . ILE A 1 206 ? -13.855 -3.470 1.228 1.00 96.81 206 ILE A N 1
ATOM 1613 C CA . ILE A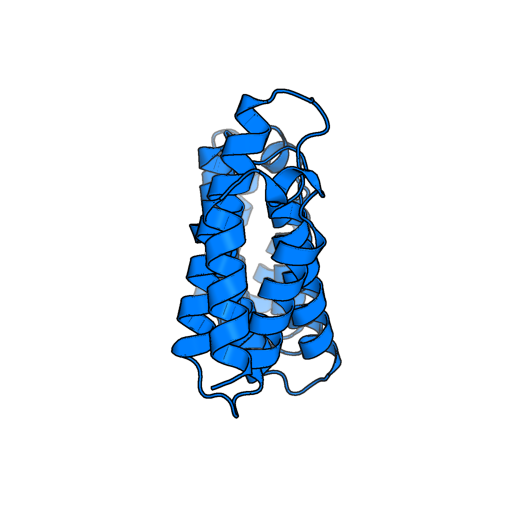 1 206 ? -12.647 -2.865 1.806 1.00 96.81 206 ILE A CA 1
ATOM 1614 C C . ILE A 1 206 ? -12.983 -1.966 3.001 1.00 96.81 206 ILE A C 1
ATOM 1616 O O . ILE A 1 206 ? -12.260 -1.960 3.996 1.00 96.81 206 ILE A O 1
ATOM 1620 N N . LEU A 1 207 ? -14.089 -1.224 2.930 1.00 96.31 207 LEU A N 1
ATOM 1621 C CA . LEU A 1 207 ? -14.546 -0.397 4.045 1.00 96.31 207 LEU A CA 1
ATOM 1622 C C . LEU A 1 207 ? -14.995 -1.249 5.241 1.00 96.31 207 LEU A C 1
ATOM 1624 O O . LEU A 1 207 ? -14.708 -0.904 6.385 1.00 96.31 207 LEU A O 1
ATOM 1628 N N . LEU A 1 208 ? -15.662 -2.376 4.984 1.00 94.69 208 LEU A N 1
ATOM 1629 C CA . LEU A 1 208 ? -16.056 -3.326 6.025 1.00 94.69 208 LEU A CA 1
ATOM 1630 C C . LEU A 1 208 ? -14.842 -4.015 6.657 1.00 94.69 208 LEU A C 1
ATOM 1632 O O . LEU A 1 208 ? -14.804 -4.145 7.879 1.00 94.69 208 LEU A O 1
ATOM 1636 N N . ASP A 1 209 ? -13.835 -4.394 5.862 1.00 96.62 209 ASP A N 1
ATOM 1637 C CA . ASP A 1 209 ? -12.567 -4.914 6.386 1.00 96.62 209 ASP A CA 1
ATOM 1638 C C . ASP A 1 209 ? -11.871 -3.868 7.272 1.00 96.62 209 ASP A C 1
ATOM 1640 O O . ASP A 1 209 ? -11.394 -4.208 8.352 1.00 96.62 209 ASP A O 1
ATOM 1644 N N . ALA A 1 210 ? -11.868 -2.589 6.872 1.00 97.19 210 ALA A N 1
ATOM 1645 C CA . ALA A 1 210 ? -11.317 -1.502 7.682 1.00 97.19 210 ALA A CA 1
ATOM 1646 C C . ALA A 1 210 ? -12.058 -1.343 9.022 1.00 97.19 210 ALA A C 1
ATOM 1648 O O . ALA A 1 210 ? -11.416 -1.283 10.070 1.00 97.19 210 ALA A O 1
ATOM 1649 N N . ILE A 1 211 ? -13.399 -1.334 9.017 1.00 95.88 211 ILE A N 1
ATOM 1650 C CA . ILE A 1 211 ? -14.210 -1.298 10.249 1.00 95.88 211 ILE A CA 1
ATOM 1651 C C . ILE A 1 211 ? -13.880 -2.499 11.137 1.00 95.88 211 ILE A C 1
ATOM 1653 O O . ILE A 1 211 ? -13.598 -2.331 12.322 1.00 95.88 211 ILE A O 1
ATOM 1657 N N . TYR A 1 212 ? -13.889 -3.707 10.570 1.00 94.88 212 TYR A N 1
ATOM 1658 C CA . TYR A 1 212 ? -13.586 -4.930 11.307 1.00 94.88 212 TYR A CA 1
ATOM 1659 C C . TYR A 1 212 ? -12.192 -4.880 11.942 1.00 94.88 212 TYR A C 1
ATOM 1661 O O . TYR A 1 212 ? -12.038 -5.221 13.115 1.00 94.88 212 TYR A O 1
ATOM 1669 N N . SER A 1 213 ? -11.185 -4.406 11.211 1.00 96.12 213 SER A N 1
ATOM 1670 C CA . SER A 1 213 ? -9.827 -4.239 11.729 1.00 96.12 213 SER A CA 1
ATOM 1671 C C . SER A 1 213 ? -9.753 -3.243 12.880 1.00 96.12 213 SER A C 1
ATOM 1673 O O . SER A 1 213 ? -9.126 -3.552 13.887 1.00 96.12 213 SER A O 1
ATOM 1675 N N . ILE A 1 214 ? -10.451 -2.105 12.804 1.00 94.94 214 ILE A N 1
ATOM 1676 C CA . ILE A 1 214 ? -10.493 -1.147 13.922 1.00 94.94 214 ILE A CA 1
ATOM 1677 C C . ILE A 1 214 ? -11.101 -1.800 15.161 1.00 94.94 214 ILE A C 1
ATOM 1679 O O . ILE A 1 214 ? -10.516 -1.718 16.239 1.00 94.94 214 ILE A O 1
ATOM 1683 N N . LEU A 1 215 ? -12.258 -2.453 15.009 1.00 93.00 215 LEU A N 1
ATOM 1684 C CA . LEU A 1 215 ? -12.996 -3.063 16.117 1.00 93.00 215 LEU A CA 1
ATOM 1685 C C . LEU A 1 215 ? -12.222 -4.224 16.755 1.00 93.00 215 LEU A C 1
ATOM 1687 O O . LEU A 1 215 ? -12.146 -4.312 17.978 1.00 93.00 215 LEU A O 1
ATOM 1691 N N . SER A 1 216 ? -11.641 -5.100 15.934 1.00 92.88 216 SER A N 1
ATOM 1692 C CA . SER A 1 216 ? -10.909 -6.290 16.388 1.00 92.88 216 SER A CA 1
ATOM 1693 C C . SER A 1 216 ? -9.555 -5.973 17.026 1.00 92.88 216 SER A C 1
ATOM 1695 O O . SER A 1 216 ? -9.059 -6.772 17.816 1.00 92.88 216 SER A O 1
ATOM 1697 N N . SER A 1 217 ? -8.971 -4.811 16.725 1.00 91.56 217 SER A N 1
ATOM 1698 C CA . SER A 1 217 ? -7.697 -4.375 17.302 1.00 91.56 217 SER A CA 1
ATOM 1699 C C . SER A 1 217 ? -7.836 -3.612 18.618 1.00 91.56 217 SER A C 1
ATOM 1701 O O . SER A 1 217 ? -6.820 -3.320 19.247 1.00 91.56 217 SER A O 1
ATOM 1703 N N . GLN A 1 218 ? -9.056 -3.303 19.072 1.00 87.88 218 GLN A N 1
ATOM 1704 C CA . GLN A 1 218 ? -9.222 -2.630 20.356 1.00 87.88 218 GLN A CA 1
ATOM 1705 C C . GLN A 1 218 ? -9.094 -3.598 21.543 1.00 87.88 218 GLN A C 1
ATOM 1707 O O . GLN A 1 218 ? -9.664 -4.692 21.523 1.00 87.88 218 GLN A O 1
ATOM 1712 N N . PRO A 1 219 ? -8.435 -3.186 22.639 1.00 88.00 219 PRO A N 1
ATOM 1713 C CA . PRO A 1 219 ? -8.500 -3.912 23.900 1.00 88.00 219 PRO A CA 1
ATOM 1714 C C . PRO A 1 219 ? -9.903 -3.816 24.516 1.00 88.00 219 PRO A C 1
ATOM 1716 O O . PRO A 1 219 ? -10.637 -2.854 24.296 1.00 88.00 219 PRO A O 1
ATOM 1719 N N . ILE A 1 220 ? -10.234 -4.751 25.411 1.00 85.38 220 ILE A N 1
ATOM 1720 C CA . ILE A 1 220 ? -11.514 -4.755 26.147 1.00 85.38 220 ILE A CA 1
ATOM 1721 C C . ILE A 1 220 ? -11.737 -3.436 26.904 1.00 85.38 220 ILE A C 1
ATOM 1723 O O . ILE A 1 220 ? -12.867 -2.983 27.036 1.00 85.38 220 ILE A O 1
ATOM 1727 N N . THR A 1 221 ? -10.673 -2.777 27.368 1.00 87.25 221 THR A N 1
ATOM 1728 C CA . THR A 1 221 ? -10.759 -1.505 28.104 1.00 87.25 221 THR A CA 1
ATOM 1729 C C . THR A 1 221 ? -11.343 -0.350 27.288 1.00 87.25 221 THR A C 1
ATOM 1731 O O . THR A 1 221 ? -11.776 0.633 27.893 1.00 87.25 221 THR A O 1
ATOM 1734 N N . VAL A 1 222 ? -11.428 -0.465 25.954 1.00 86.31 222 VAL A N 1
ATOM 1735 C CA . VAL A 1 222 ? -12.061 0.544 25.088 1.00 86.31 222 VAL A CA 1
ATOM 1736 C C . VAL A 1 222 ? -13.536 0.772 25.430 1.00 86.31 222 VAL A C 1
ATOM 1738 O O . VAL A 1 222 ? -14.061 1.849 25.167 1.00 86.31 222 VAL A O 1
ATOM 1741 N N . ILE A 1 223 ? -14.204 -0.191 26.081 1.00 87.00 223 ILE A N 1
ATOM 1742 C CA . ILE A 1 223 ? -15.600 -0.049 26.535 1.00 87.00 223 ILE A CA 1
ATOM 1743 C C . ILE A 1 223 ? -15.796 1.128 27.498 1.00 87.00 223 ILE A C 1
ATOM 1745 O O . ILE A 1 223 ? -16.900 1.648 27.616 1.00 87.00 223 ILE A O 1
ATOM 1749 N N . ASN A 1 224 ? -14.727 1.563 28.171 1.00 88.19 224 ASN A N 1
ATOM 1750 C CA . ASN A 1 224 ? -14.755 2.719 29.061 1.00 88.19 224 ASN A CA 1
ATOM 1751 C C . ASN A 1 224 ? -14.628 4.049 28.294 1.00 88.19 224 ASN A C 1
ATOM 1753 O O . ASN A 1 224 ? -14.842 5.118 28.866 1.00 88.19 224 ASN A O 1
ATOM 1757 N N . HIS A 1 225 ? -14.276 4.010 27.004 1.00 88.62 225 HIS A N 1
ATOM 1758 C CA . HIS A 1 225 ? -14.203 5.179 26.137 1.00 88.62 225 HIS A CA 1
ATOM 1759 C C . HIS A 1 225 ? -15.535 5.384 25.406 1.00 88.62 225 HIS A C 1
ATOM 1761 O O . HIS A 1 225 ? -15.747 4.913 24.287 1.00 88.62 225 HIS A O 1
ATOM 1767 N N . GLN A 1 226 ? -16.440 6.130 26.044 1.00 91.62 226 GLN A N 1
ATOM 1768 C CA . GLN A 1 226 ? -17.800 6.355 25.549 1.00 91.62 226 GLN A CA 1
ATOM 1769 C C . GLN A 1 226 ? -17.896 6.828 24.082 1.00 91.62 226 GLN A C 1
ATOM 1771 O O . GLN A 1 226 ? -18.784 6.345 23.377 1.00 91.62 226 GLN A O 1
ATOM 1776 N N . PRO A 1 227 ? -17.013 7.716 23.572 1.00 92.00 227 PRO A N 1
ATOM 1777 C CA . PRO A 1 227 ? -17.043 8.110 22.163 1.00 92.00 227 PRO A CA 1
ATOM 1778 C C . PRO A 1 227 ? -16.910 6.931 21.189 1.00 92.00 227 PRO A C 1
ATOM 1780 O O . PRO A 1 227 ? -17.631 6.891 20.192 1.00 92.00 227 PRO A O 1
ATOM 1783 N N . PHE A 1 228 ? -16.061 5.945 21.499 1.00 90.75 228 PHE A N 1
ATOM 1784 C CA . PHE A 1 228 ? -15.899 4.748 20.670 1.00 90.75 228 PHE A CA 1
ATOM 1785 C C . PHE A 1 228 ? -17.153 3.875 20.707 1.00 90.75 228 PHE A C 1
ATOM 1787 O O . PHE A 1 228 ? -17.668 3.474 19.666 1.00 90.75 228 PHE A O 1
ATOM 1794 N N . VAL A 1 229 ? -17.702 3.640 21.904 1.00 90.75 229 VAL A N 1
ATOM 1795 C CA . VAL A 1 229 ? -18.934 2.855 22.085 1.00 90.75 229 VAL A CA 1
ATOM 1796 C C . VAL A 1 229 ? -20.102 3.478 21.314 1.00 90.75 229 VAL A C 1
ATOM 1798 O O . VAL A 1 229 ? -20.852 2.770 20.644 1.00 90.75 229 VAL A O 1
ATOM 1801 N N . ASN A 1 230 ? -20.234 4.805 21.343 1.00 90.44 230 ASN A N 1
ATOM 1802 C CA . ASN A 1 230 ? -21.266 5.517 20.590 1.00 90.44 230 ASN A CA 1
ATOM 1803 C C . ASN A 1 230 ? -21.109 5.331 19.068 1.00 90.44 230 ASN A C 1
ATOM 1805 O O . ASN A 1 230 ? -22.109 5.168 18.370 1.00 90.44 230 ASN A O 1
ATOM 1809 N N . ALA A 1 231 ? -19.874 5.308 18.553 1.00 89.00 231 ALA A N 1
ATOM 1810 C CA . ALA A 1 231 ? -19.612 5.041 17.138 1.00 89.00 231 ALA A CA 1
ATOM 1811 C C . ALA A 1 231 ? -20.006 3.605 16.730 1.00 89.00 231 ALA A C 1
ATOM 1813 O O . ALA A 1 231 ? -20.559 3.406 15.649 1.00 89.00 231 ALA A O 1
ATOM 1814 N N . ILE A 1 232 ? -19.820 2.608 17.608 1.00 88.25 232 ILE A N 1
ATOM 1815 C CA . ILE A 1 232 ? -20.284 1.226 17.366 1.00 88.25 232 ILE A CA 1
ATOM 1816 C C . ILE A 1 232 ? -21.810 1.170 17.234 1.00 88.25 232 ILE A C 1
ATOM 1818 O O . ILE A 1 232 ? -22.332 0.526 16.322 1.00 88.25 232 ILE A O 1
ATOM 1822 N N . TRP A 1 233 ? -22.543 1.854 18.116 1.00 86.31 233 TRP A N 1
ATOM 1823 C CA . TRP A 1 233 ? -24.008 1.884 18.051 1.00 86.31 233 TRP A CA 1
ATOM 1824 C C . TRP A 1 233 ? -24.527 2.474 16.740 1.00 86.31 233 TRP A C 1
ATOM 1826 O O . TRP A 1 233 ? -25.543 2.015 16.219 1.00 86.31 233 TRP A O 1
ATOM 1836 N N . TYR A 1 234 ? -23.807 3.438 16.168 1.00 81.50 234 TYR A N 1
ATOM 1837 C CA . TYR A 1 234 ? -24.139 3.979 14.856 1.00 81.50 234 TYR A CA 1
ATOM 1838 C C . TYR A 1 234 ? -24.007 2.927 13.740 1.00 81.50 234 TYR A C 1
ATOM 1840 O O . TYR A 1 234 ? -24.884 2.831 12.885 1.00 81.50 234 TYR A O 1
ATOM 1848 N N . ILE A 1 235 ? -22.974 2.075 13.781 1.00 79.50 235 ILE A N 1
ATOM 1849 C CA . ILE A 1 235 ? -22.829 0.946 12.842 1.00 79.50 235 ILE A CA 1
ATOM 1850 C C . ILE A 1 235 ? -23.997 -0.032 12.985 1.00 79.50 235 ILE A C 1
ATOM 1852 O O . ILE A 1 235 ? -24.558 -0.481 11.989 1.00 79.50 235 ILE A O 1
ATOM 1856 N N . HIS A 1 236 ? -24.391 -0.352 14.219 1.00 74.62 236 HIS A N 1
ATOM 1857 C CA . HIS A 1 236 ? -25.531 -1.235 14.459 1.00 74.62 236 HIS A CA 1
ATOM 1858 C C . HIS A 1 236 ? -26.830 -0.676 13.860 1.00 74.62 236 HIS A C 1
ATOM 1860 O O . HIS A 1 236 ? -27.606 -1.424 13.271 1.00 74.62 236 HIS A O 1
ATOM 1866 N N . ALA A 1 237 ? -27.055 0.636 13.968 1.00 73.88 237 ALA A N 1
ATOM 1867 C CA . ALA A 1 237 ? -28.202 1.284 13.343 1.00 73.88 237 ALA A CA 1
ATOM 1868 C C . ALA A 1 237 ? -28.156 1.203 11.807 1.00 73.88 237 ALA A C 1
ATOM 1870 O O . ALA A 1 237 ? -29.193 0.983 11.193 1.00 73.88 237 ALA A O 1
ATOM 1871 N N . LEU A 1 238 ? -26.971 1.319 11.193 1.00 69.44 238 LEU A N 1
ATOM 1872 C CA . LEU A 1 238 ? -26.802 1.198 9.740 1.00 69.44 238 LEU A CA 1
ATOM 1873 C C . LEU A 1 238 ? -27.112 -0.203 9.204 1.00 69.44 238 LEU A C 1
ATOM 1875 O O . LEU A 1 238 ? -27.679 -0.321 8.128 1.00 69.44 238 LEU A O 1
ATOM 1879 N N . ILE A 1 239 ? -26.732 -1.258 9.928 1.00 70.31 239 ILE A N 1
ATOM 1880 C CA . ILE A 1 239 ? -26.959 -2.646 9.483 1.00 70.31 239 ILE A CA 1
ATOM 1881 C C . ILE A 1 239 ? -28.447 -3.025 9.548 1.00 70.31 239 ILE A C 1
ATOM 1883 O O . ILE A 1 239 ? -28.897 -3.881 8.792 1.00 70.31 239 ILE A O 1
ATOM 1887 N N . ASN A 1 240 ? -29.203 -2.410 10.460 1.00 65.75 240 ASN A N 1
ATOM 1888 C CA . ASN A 1 240 ? -30.610 -2.737 10.702 1.00 65.75 240 ASN A CA 1
ATOM 1889 C C . ASN A 1 240 ? -31.610 -1.805 9.995 1.00 65.75 240 ASN A C 1
ATOM 1891 O O . ASN A 1 240 ? -32.815 -1.972 10.197 1.00 65.75 240 ASN A O 1
ATOM 1895 N N . ALA A 1 241 ? -31.132 -0.821 9.230 1.00 58.75 241 ALA A N 1
ATOM 1896 C CA . ALA A 1 241 ? -31.949 0.094 8.430 1.00 58.75 241 ALA A CA 1
ATOM 1897 C C . ALA A 1 241 ? -32.103 -0.422 6.993 1.00 58.75 241 ALA A C 1
ATOM 1899 O O . ALA A 1 241 ? -33.221 -0.276 6.448 1.00 58.75 241 ALA A O 1
#

Secondary structure (DSSP, 8-state):
-HHHHHHHHHHHTTT-HHHHHHHHHHHHHHT-TT--HHHHHHHHHHHHHHHHHT--HHHHHHHHHHHHHHHT-HHHHSS--HHHHHHHHHHHHHHTTTGGGS-HHHHHHHHHHHHHHHT-TT-PPPHHHHHHHHHHHHHHHHT-SSHHHHHHHHHHHHHHHHHHHPPPSS--HHHHHHHHHHHHHHHHHHHHHHHHS-TTSTHHHHHHHHHHHHHHTS-GGGGG-HHHHHHHHHHHHHHT-

Sequence (241 aa):
MDEHLQTIINLSAAKFRDLYAAAKSTREMLNNNNITMITLCDKCLHVLQLSLQCKHQKINQAAVDLLQILIRDERFMNKATTSESDIIMMSTLKSVNLLPVIKAPIQCRILTLIVEIMCTEERRITIETVMEALTLCMQTYGNAEERSVQLACRAAITQIFSSFCTLPQNNHCQEQIAIFMDATSLLNEVIKRVNATNPQSEQVIILLDAIYSILSSQPITVINHQPFVNAIWYIHALINA

pLDDT: mean 89.48, std 10.59, range [50.97, 98.62]

InterPro domains:
  IPR032629 Mon2/Sec7/BIG1-like, dimerisation and cyclophilin-binding domain [PF16213] (3-162)

Radius of gyration: 19.63 Å; chains: 1; bounding box: 59×29×57 Å

Organism: Onchocerca ochengi (NCBI:txid42157)

Foldseek 3Di:
DLVLLVQQLVVCVPPPVVLNVLSVVLNVCVPPPPDDLLNSLLSLLQNQLSQQVPLDVSSNVSSLVSLLCSLPDCSNVVPDDLVSLQVSLQSNLVSCLCLLVHDPVSNLSSLVSNLSSLLPLVYQYALVSLVSLLVSLLSNLLSDPDVSNVVSSLVSLLSNLLSLLAQDPDPDPVSLLVSLVRLLVSLVVLVVVLVVDDPPRPSNVSSVSNNVSSVVNDDPCSVVVVSNVVSVVVVVVVVVD

=== Feature glossary ===
Legend for the data blocks above and below:

— What the protein is —

The amino-acid sequence is the protein's primary structure: the linear order of residues from the N-terminus to the C-terminus, written in one-letter code. Everything else here — the 3D coordinates, the secondary structure, the domain annotations — is ultimately a consequence of this string.

Database cross-references. InterPro integrates a dozen domain/family signature databases into unified entries with residue-range hits. GO terms attach function/process/location labels with evidence codes. CATH codes position the fold in a four-level structural taxonomy. Organism is the NCBI-taxonomy species name.

— Where its atoms are —

The mmCIF block holds the 3D Cartesian coordinates of each backbone atom (N, Cα, C, O) in ångströms. mmCIF is the PDB's canonical archive format — a tagged-loop text representation of the atomic model.

The six renders are orthographic views along the three Cartesian axes in both directions. Representation (cartoon, sticks, or surface) and color scheme (sequence-rainbow or by-chain) vary across proteins so the training set covers all the common visualization conventions.

— Local backbone conformation —

Secondary structure is the local, repeating backbone conformation. DSSP classifies it into eight states by reading the hydrogen-bond network: three helix types (H, G, I), two β types (E, B), two non-regular types (T, S), and unstructured coil (-).

SS3 is a coarse helix/strand/coil call (letters a/b/c) made by the P-SEA algorithm from inter-Cα distances and dihedrals. It is less detailed than DSSP but needs only Cα positions.

Backbone dihedral angles. Every residue except chain termini has a φ (preceding-C → N → Cα → C) and a ψ (N → Cα → C → next-N). They are reported in degrees following the IUPAC sign convention. Secondary structure is essentially a statement about which (φ, ψ) basin each residue occupies.

— Global shape and packing —

The geometric summary reports three shape descriptors. Rg (radius of gyration) measures how spread out the Cα atoms are about their centre of mass; compact globular proteins have small Rg, elongated or unfolded ones large. Cα contacts (<8 Å, |i−j|>4) count long-range residue pairs in spatial proximity — high for tightly packed folds, near zero for rods or random coil. The bounding-box extents give the protein's footprint along x, y, z in Å.

Solvent accessibility: the surface area of each residue that a 1.4 Å water probe can touch, in Å². When only backbone atoms are present the absolute values are lower than full-atom SASA (side chains contribute most of the area) and are flagged as backbone-only.

Plot images: a contact map (which residues are close in 3D, as an N×N binary image), a Ramachandran scatter (backbone torsion angles, revealing secondary-structure composition at a glance), and — for AlphaFold structures — a PAE heatmap (pairwise prediction confidence).

— Structural neighborhood —

Foldseek's 3Di representation compresses backbone geometry into a per-residue letter drawn from a learned twenty-state alphabet. It captures the tertiary interaction pattern around each residue — which residues are packed against it in space, regardless of where they are in sequence.

Structural nearest neighbors (via Foldseek easy-search vs the PDB). Reported per hit: target PDB id, E-value, and alignment TM-score. A TM-score above ~0.5 is the conventional threshold for 'same fold'.

— Confidence and disorder —

pLDDT (predicted Local Distance Difference Test) is AlphaFold's per-residue confidence score, ranging from 0 to 100. Values above 90 indicate high confidence (typically well-packed cores); 70–90 is confident; 50–70 low confidence; below 50 usually means the region is disordered or the prediction is unreliable there. AlphaFold stores pLDDT in the mmCIF B-factor column.

For experimental (PDB) structures, the B-factor (temperature factor) quantifies the positional spread of each atom in the crystal — a combination of thermal vibration and static disorder — in units of Å². High B-factors mark flexible loops or poorly resolved regions; low B-factors mark the rigid, well-ordered core.

Predicted Aligned Error (PAE) is an AlphaFold confidence matrix: entry (i, j) is the expected error in the position of residue j, in ångströms, when the prediction is superimposed on the true structure at residue i. Low PAE within a block of residues means that block is internally rigid and well-predicted; high PAE between two blocks means their relative placement is uncertain even if each block individually is confident.